Protein AF-0000000072344257 (afdb_homodimer)

InterPro domains:
  IPR001079 Galectin, carbohydrate recognition domain [PF00337] (8-102)
  IPR001079 Galectin, carbohydrate recognition domain [PS51304] (1-103)
  IPR001079 Galectin, carbohydrate recognition domain [SM00276] (2-103)
  IPR001079 Galectin, carbohydrate recognition domain [SM00908] (6-103)
  IPR001079 Galectin, carbohydrate recognition domain [cd00070] (9-102)
  IPR013320 Concanavalin A-like lectin/glucanase domain superfamily [SSF49899] (8-102)
  IPR044156 Galectin-like [PTHR11346] (7-98)

Solvent-accessible surface area (backbone atoms only — not comparable to full-atom values): 10965 Å² total; per-residue (Å²): 125,79,76,70,77,62,48,41,36,38,35,42,29,43,23,47,42,84,47,58,81,75,50,40,39,18,65,37,32,40,36,39,30,53,86,76,42,25,34,37,36,33,34,32,48,91,86,36,74,58,76,74,44,59,71,82,41,40,88,57,60,95,44,62,59,47,37,39,36,38,18,61,50,99,66,26,33,38,35,24,43,70,75,34,84,63,50,72,45,66,62,81,50,62,60,57,60,40,56,23,29,26,105,127,78,74,70,78,61,47,44,36,38,34,42,30,43,24,49,42,85,46,57,82,76,51,40,39,20,64,36,32,39,38,38,30,53,84,76,43,27,36,37,37,34,33,33,48,90,86,36,73,57,75,74,44,59,70,83,41,42,85,63,59,99,45,60,59,47,38,39,35,38,18,58,50,99,66,26,34,39,34,24,43,71,75,35,83,64,50,73,44,65,63,82,49,64,53,51,60,41,59,52,1,34,105

Secondary structure (DSSP, 8-state):
-----PPPEEEEEEESSS-BTTBPPEEEEEEEETTTTEEEEEEEETTEE-PPB-TT--TTTT-SEEEEEEEE-SSEEEEEETTEEEEEEE--S-GGGS-----/-----PPPEEEEEEESSS-BTTBPPEEEEEEEETTTTEEEEEEEETTEE-PPB-TT-----S-SEEEEEEEE-SSEEEEEETTEEEEEEE--S-GGGS-----

Sequence (206 aa):
MSLRHLPCRFNINLQVGPNVDPRDNSALHISIRPREGLIVRNTYQFQSWGVEERFGGCPVQKRSYFDVSITVKPDSYGIAVNGCHFCDFNHRMPYASVRFIHTMSLRHLPCRFNINLQVGPNVDPRDNSALHISIRPREGLIVRNTYQFQSWGVEERFGGCPVQKRSYFDVSITVKPDSYGIAVNGCHFCDFNHRMPYASVRFIHT

Radius of gyration: 16.13 Å; Cα contacts (8 Å, |Δi|>4): 511; chains: 2; bounding box: 36×51×36 Å

Structure (mmCIF, N/CA/C/O backbone):
data_AF-0000000072344257-model_v1
#
loop_
_entity.id
_entity.type
_entity.pdbx_description
1 polymer Galectin
#
loop_
_atom_site.group_PDB
_atom_site.id
_atom_site.type_symbol
_atom_site.label_atom_id
_atom_site.label_alt_id
_atom_site.label_comp_id
_atom_site.label_asym_id
_atom_site.label_entity_id
_atom_site.label_seq_id
_atom_site.pdbx_PDB_ins_code
_atom_site.Cartn_x
_atom_site.Cartn_y
_atom_site.Cartn_z
_atom_site.occupancy
_atom_site.B_iso_or_equiv
_atom_site.auth_seq_id
_atom_site.auth_comp_id
_atom_site.auth_asym_id
_atom_site.auth_atom_id
_atom_site.pdbx_PDB_model_num
ATOM 1 N N . MET A 1 1 ? -10.133 27.25 16.328 1 31.36 1 MET A N 1
ATOM 2 C CA . MET A 1 1 ? -10.453 26 15.656 1 31.36 1 MET A CA 1
ATOM 3 C C . MET A 1 1 ? -9.188 25.297 15.188 1 31.36 1 MET A C 1
ATOM 5 O O . MET A 1 1 ? -8.406 25.859 14.422 1 31.36 1 MET A O 1
ATOM 9 N N . SER A 1 2 ? -8.531 24.609 15.992 1 39.22 2 SER A N 1
ATOM 10 C CA . SER A 1 2 ? -7.238 24 15.734 1 39.22 2 SER A CA 1
ATOM 11 C C . SER A 1 2 ? -7.207 23.312 14.367 1 39.22 2 SER A C 1
ATOM 13 O O . SER A 1 2 ? -8.141 22.594 14.008 1 39.22 2 SER A O 1
ATOM 15 N N . LEU A 1 3 ? -6.953 24.062 13.43 1 41.59 3 LEU A N 1
ATOM 16 C CA . LEU A 1 3 ? -6.832 23.609 12.047 1 41.59 3 LEU A CA 1
ATOM 17 C C . LEU A 1 3 ? -6.348 22.156 12 1 41.59 3 LEU A C 1
ATOM 19 O O . LEU A 1 3 ? -5.203 21.875 12.352 1 41.59 3 LEU A O 1
ATOM 23 N N . ARG A 1 4 ? -7.184 21.281 12.438 1 49.09 4 ARG A N 1
ATOM 24 C CA . ARG A 1 4 ? -6.906 19.844 12.43 1 49.09 4 ARG A CA 1
ATOM 25 C C . ARG A 1 4 ? -6.184 19.438 11.148 1 49.09 4 ARG A C 1
ATOM 27 O O . ARG A 1 4 ? -6.684 19.672 10.047 1 49.09 4 ARG A O 1
ATOM 34 N N . HIS A 1 5 ? -4.945 19.688 11.102 1 56.12 5 HIS A N 1
ATOM 35 C CA . HIS A 1 5 ? -4.109 19.266 9.984 1 56.12 5 HIS A CA 1
ATOM 36 C C . HIS A 1 5 ? -4.477 17.859 9.516 1 56.12 5 HIS A C 1
ATOM 38 O O . HIS A 1 5 ? -4.363 16.906 10.281 1 56.12 5 HIS A O 1
ATOM 44 N N . LEU A 1 6 ? -5.582 17.844 8.68 1 58.44 6 LEU A N 1
ATOM 45 C CA . LEU A 1 6 ? -5.973 16.547 8.117 1 58.44 6 LEU A CA 1
ATOM 46 C C . LEU A 1 6 ? -4.801 15.891 7.406 1 58.44 6 LEU A C 1
ATOM 48 O O . LEU A 1 6 ? -3.955 16.578 6.824 1 58.44 6 LEU A O 1
ATOM 52 N N . PRO A 1 7 ? -4.801 14.641 7.691 1 62.34 7 PRO A N 1
ATOM 53 C CA . PRO A 1 7 ? -3.756 13.883 7.004 1 62.34 7 PRO A CA 1
ATOM 54 C C . PRO A 1 7 ? -3.789 14.07 5.488 1 62.34 7 PRO A C 1
ATOM 56 O O . PRO A 1 7 ? -4.812 14.484 4.938 1 62.34 7 PRO A O 1
ATOM 59 N N . CYS A 1 8 ? -2.693 14 4.852 1 71.38 8 CYS A N 1
ATOM 60 C CA . CYS A 1 8 ? -2.439 14.148 3.422 1 71.38 8 CYS A CA 1
ATOM 61 C C . CYS A 1 8 ? -3.096 13.023 2.631 1 71.38 8 CYS A C 1
ATOM 63 O O . CYS A 1 8 ? -3.361 11.945 3.176 1 71.38 8 CYS A O 1
ATOM 65 N N . ARG A 1 9 ? -3.627 13.445 1.453 1 79.56 9 ARG A N 1
ATOM 66 C CA . ARG A 1 9 ? -4.078 12.438 0.498 1 79.56 9 ARG A CA 1
ATOM 67 C C . ARG A 1 9 ? -2.938 11.5 0.114 1 79.56 9 ARG A C 1
ATOM 69 O O . ARG A 1 9 ? -1.805 11.938 -0.089 1 79.56 9 ARG A O 1
ATOM 76 N N . PHE A 1 10 ? -3.287 10.219 0.087 1 88.31 10 PHE A N 1
ATOM 77 C CA . PHE A 1 10 ? -2.283 9.195 -0.18 1 88.31 10 PHE A CA 1
ATOM 78 C C . PHE A 1 10 ? -2.854 8.102 -1.071 1 88.31 10 PHE A C 1
ATOM 80 O O . PHE A 1 10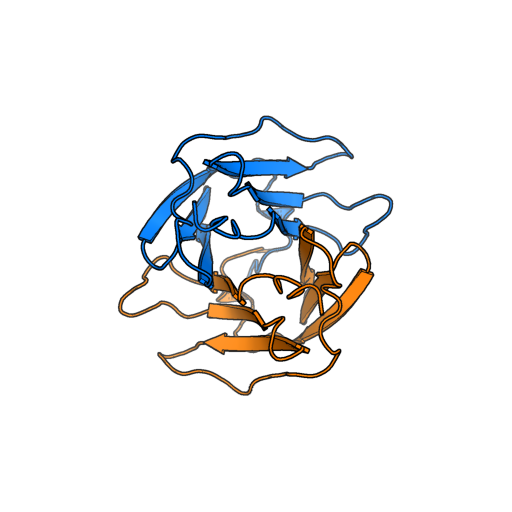 ? -3.959 7.613 -0.834 1 88.31 10 PHE A O 1
ATOM 87 N N . ASN A 1 11 ? -2.123 7.84 -2.131 1 93.75 11 ASN A N 1
ATOM 88 C CA . ASN A 1 11 ? -2.533 6.75 -3.01 1 93.75 11 ASN A CA 1
ATOM 89 C C . ASN A 1 11 ? -1.59 5.555 -2.898 1 93.75 11 ASN A C 1
ATOM 91 O O . ASN A 1 11 ? -0.373 5.727 -2.809 1 93.75 11 ASN A O 1
ATOM 95 N N . ILE A 1 12 ? -2.141 4.363 -2.971 1 95.81 12 ILE A N 1
ATOM 96 C CA . ILE A 1 12 ? -1.423 3.096 -3.039 1 95.81 12 ILE A CA 1
ATOM 97 C C . ILE A 1 12 ? -1.842 2.332 -4.293 1 95.81 12 ILE A C 1
ATOM 99 O O . ILE A 1 12 ? -3.035 2.146 -4.543 1 95.81 12 ILE A O 1
ATOM 103 N N . ASN A 1 13 ? -0.877 1.94 -5.055 1 94.62 13 ASN A N 1
ATOM 104 C CA . ASN A 1 13 ? -1.159 1.162 -6.258 1 94.62 13 ASN A CA 1
ATOM 105 C C . ASN A 1 13 ? -0.43 -0.178 -6.242 1 94.62 13 ASN A C 1
ATOM 107 O O . ASN A 1 13 ? 0.783 -0.227 -6.031 1 94.62 13 ASN A O 1
ATOM 111 N N . LEU A 1 14 ? -1.178 -1.248 -6.395 1 93.81 14 LEU A N 1
ATOM 112 C CA . LEU A 1 14 ? -0.59 -2.535 -6.75 1 93.81 14 LEU A CA 1
ATOM 113 C C . LEU A 1 14 ? -0.573 -2.721 -8.266 1 93.81 14 LEU A C 1
ATOM 115 O O . LEU A 1 14 ? -1.596 -3.059 -8.867 1 93.81 14 LEU A O 1
ATOM 119 N N . GLN A 1 15 ? 0.594 -2.484 -8.773 1 91 15 GLN A N 1
ATOM 120 C CA . GLN A 1 15 ? 0.744 -2.402 -10.227 1 91 15 GLN A CA 1
ATOM 121 C C . GLN A 1 15 ? 1.234 -3.727 -10.805 1 91 15 GLN A C 1
ATOM 123 O O . GLN A 1 15 ? 2.072 -4.402 -10.203 1 91 15 GLN A O 1
ATOM 128 N N . VAL A 1 16 ? 0.796 -4.07 -11.969 1 85.44 16 VAL A N 1
ATOM 129 C CA . VAL A 1 16 ? 1.149 -5.309 -12.656 1 85.44 16 VAL A CA 1
ATOM 130 C C . VAL A 1 16 ? 2.553 -5.191 -13.242 1 85.44 16 VAL A C 1
ATOM 132 O O . VAL A 1 16 ? 3.307 -6.168 -13.266 1 85.44 16 VAL A O 1
ATOM 135 N N . GLY A 1 17 ? 2.889 -4.02 -13.703 1 82.38 17 GLY A N 1
ATOM 136 C CA . GLY A 1 17 ? 4.211 -3.732 -14.234 1 82.38 17 GLY A CA 1
ATOM 137 C C . GLY A 1 17 ? 4.809 -2.445 -13.703 1 82.38 17 GLY A C 1
ATOM 138 O O . GLY A 1 17 ? 4.156 -1.722 -12.945 1 82.38 17 GLY A O 1
ATOM 139 N N . PRO A 1 18 ? 6.086 -2.186 -14.023 1 78.88 18 PRO A N 1
ATOM 140 C CA . PRO A 1 18 ? 6.82 -1.08 -13.406 1 78.88 18 PRO A CA 1
ATOM 141 C C . PRO A 1 18 ? 6.621 0.244 -14.141 1 78.88 18 PRO A C 1
ATOM 143 O O . PRO A 1 18 ? 7.023 1.298 -13.641 1 78.88 18 PRO A O 1
ATOM 146 N N . ASN A 1 19 ? 5.957 0.174 -15.219 1 84.44 19 ASN A N 1
ATOM 147 C CA . ASN A 1 19 ? 5.898 1.381 -16.031 1 84.44 19 ASN A CA 1
ATOM 148 C C . ASN A 1 19 ? 4.996 2.439 -15.406 1 84.44 19 ASN A C 1
ATOM 150 O O . ASN A 1 19 ? 3.936 2.117 -14.867 1 84.44 19 ASN A O 1
ATOM 154 N N . VAL A 1 20 ? 5.418 3.686 -15.461 1 78.06 20 VAL A N 1
ATOM 155 C CA . VAL A 1 20 ? 4.645 4.789 -14.898 1 78.06 20 VAL A CA 1
ATOM 156 C C . VAL A 1 20 ? 4.082 5.652 -16.031 1 78.06 20 VAL A C 1
ATOM 158 O O . VAL A 1 20 ? 3.086 6.355 -15.844 1 78.06 20 VAL A O 1
ATOM 161 N N . ASP A 1 21 ? 4.793 5.594 -17.172 1 78.06 21 ASP A N 1
ATOM 162 C CA . ASP A 1 21 ? 4.309 6.328 -18.328 1 78.06 21 ASP A CA 1
ATOM 163 C C . ASP A 1 21 ? 4.645 5.59 -19.625 1 78.06 21 ASP A C 1
ATOM 165 O O . ASP A 1 21 ? 5.797 5.582 -20.062 1 78.06 21 ASP A O 1
ATOM 169 N N . PRO A 1 22 ? 3.662 4.98 -20.438 1 84.75 22 PRO A N 1
ATOM 170 C CA . PRO A 1 22 ? 2.305 4.867 -19.906 1 84.75 22 PRO A CA 1
ATOM 171 C C . PRO A 1 22 ? 2.23 3.982 -18.672 1 84.75 22 PRO A C 1
ATOM 173 O O . PRO A 1 22 ? 3.029 3.055 -18.516 1 84.75 22 PRO A O 1
ATOM 176 N N . ARG A 1 23 ? 1.339 4.266 -17.797 1 85.5 23 ARG A N 1
ATOM 177 C CA . ARG A 1 23 ? 1.228 3.561 -16.531 1 85.5 23 ARG A CA 1
ATOM 178 C C . ARG A 1 23 ? 0.719 2.137 -16.734 1 85.5 23 ARG A C 1
ATOM 180 O O . ARG A 1 23 ? -0.215 1.912 -17.5 1 85.5 23 ARG A O 1
ATOM 187 N N . ASP A 1 24 ? 1.38 1.261 -16.188 1 89.25 24 ASP A N 1
ATOM 188 C CA . ASP A 1 24 ? 0.905 -0.12 -16.203 1 89.25 24 ASP A CA 1
ATOM 189 C C . ASP A 1 24 ? -0.405 -0.261 -15.438 1 89.25 24 ASP A C 1
ATOM 191 O O . ASP A 1 24 ? -0.754 0.604 -14.633 1 89.25 24 ASP A O 1
ATOM 195 N N . ASN A 1 25 ? -1.099 -1.34 -15.812 1 91.38 25 ASN A N 1
ATOM 196 C CA . ASN A 1 25 ? -2.342 -1.64 -15.109 1 91.38 25 ASN A CA 1
ATOM 197 C C . ASN A 1 25 ? -2.129 -1.729 -13.602 1 91.38 25 ASN A C 1
ATOM 199 O O . ASN A 1 25 ? -1.083 -2.197 -13.148 1 91.38 25 ASN A O 1
ATOM 203 N N . SER A 1 26 ? -3.045 -1.138 -12.859 1 93.31 26 SER A N 1
ATOM 204 C CA . SER A 1 26 ? -3.109 -1.331 -11.414 1 93.31 26 SER A CA 1
ATOM 205 C C . SER A 1 26 ? -4.277 -2.232 -11.023 1 93.31 26 SER A C 1
ATOM 207 O O . SER A 1 26 ? -5.438 -1.886 -11.258 1 93.31 26 SER A O 1
ATOM 209 N N . ALA A 1 27 ? -3.928 -3.395 -10.484 1 93.38 27 ALA A N 1
ATOM 210 C CA . ALA A 1 27 ? -4.969 -4.332 -10.062 1 93.38 27 ALA A CA 1
ATOM 211 C C . ALA A 1 27 ? -5.777 -3.764 -8.906 1 93.38 27 ALA A C 1
ATOM 213 O O . ALA A 1 27 ? -6.969 -4.051 -8.766 1 93.38 27 ALA A O 1
ATOM 214 N N . LEU A 1 28 ? -5.16 -2.965 -8.109 1 94.94 28 LEU A N 1
ATOM 215 C CA . LEU A 1 28 ? -5.781 -2.318 -6.961 1 94.94 28 LEU A CA 1
ATOM 216 C C . LEU A 1 28 ? -5.211 -0.92 -6.75 1 94.94 28 LEU A C 1
ATOM 218 O O . LEU A 1 28 ? -3.992 -0.746 -6.676 1 94.94 28 LEU A O 1
ATOM 222 N N . HIS A 1 29 ? -6.039 0.005 -6.77 1 96.5 29 HIS A N 1
ATOM 223 C CA . HIS A 1 29 ? -5.754 1.388 -6.402 1 96.5 29 HIS A CA 1
ATOM 224 C C . HIS A 1 29 ? -6.52 1.791 -5.145 1 96.5 29 HIS A C 1
ATOM 226 O O . HIS A 1 29 ? -7.734 1.611 -5.066 1 96.5 29 HIS A O 1
ATOM 232 N N . ILE A 1 30 ? -5.852 2.238 -4.164 1 97.06 30 ILE A N 1
ATOM 233 C CA . ILE A 1 30 ? -6.453 2.764 -2.943 1 97.06 30 ILE A CA 1
ATOM 234 C C . ILE A 1 30 ? -6.098 4.238 -2.783 1 97.06 30 ILE A C 1
ATOM 236 O O . ILE A 1 30 ? -4.918 4.594 -2.732 1 97.06 30 ILE A O 1
ATOM 240 N N . SER A 1 31 ? -7.066 5.074 -2.76 1 95.5 31 SER A N 1
ATOM 241 C CA . SER A 1 31 ? -6.855 6.496 -2.512 1 95.5 31 SER A CA 1
ATOM 242 C C . SER A 1 31 ? -7.457 6.918 -1.175 1 95.5 31 SER A C 1
ATOM 244 O O . SER A 1 31 ? -8.672 6.859 -0.987 1 95.5 31 SER A O 1
ATOM 246 N N . ILE A 1 32 ? -6.652 7.27 -0.288 1 91.94 32 ILE A N 1
ATOM 247 C CA . ILE A 1 32 ? -7.062 7.77 1.02 1 91.94 32 ILE A CA 1
ATOM 248 C C . ILE A 1 32 ? -7.191 9.289 0.974 1 91.94 32 ILE A C 1
ATOM 250 O O . ILE A 1 32 ? -6.195 10 0.792 1 91.94 32 ILE A O 1
ATOM 254 N N . ARG A 1 33 ? -8.352 9.742 1.162 1 88.94 33 ARG A N 1
ATOM 255 C CA . ARG A 1 33 ? -8.672 11.164 1.059 1 88.94 33 ARG A CA 1
ATOM 256 C C . ARG A 1 33 ? -9.312 11.672 2.344 1 88.94 33 ARG A C 1
ATOM 258 O O . ARG A 1 33 ? -10.531 11.859 2.404 1 88.94 33 ARG A O 1
ATOM 265 N N . PRO A 1 34 ? -8.492 11.984 3.266 1 85.25 34 PRO A N 1
ATOM 266 C CA . PRO A 1 34 ? -9.031 12.359 4.574 1 85.25 34 PRO A CA 1
ATOM 267 C C . PRO A 1 34 ? -9.906 13.617 4.512 1 85.25 34 PRO A C 1
ATOM 269 O O . PRO A 1 34 ? -10.891 13.719 5.242 1 85.25 34 PRO A O 1
ATOM 272 N N . ARG A 1 35 ? -9.531 14.516 3.721 1 84.19 35 ARG A N 1
ATOM 273 C CA . ARG A 1 35 ? -10.312 15.742 3.602 1 84.19 35 ARG A CA 1
ATOM 274 C C . ARG A 1 35 ? -11.711 15.453 3.062 1 84.19 35 ARG A C 1
ATOM 276 O O . ARG A 1 35 ? -12.672 16.125 3.438 1 84.19 35 ARG A O 1
ATOM 283 N N . GLU A 1 36 ? -11.805 14.453 2.23 1 87.69 36 GLU A N 1
ATOM 284 C CA . GLU A 1 36 ? -13.094 14.062 1.664 1 87.69 36 GLU A CA 1
ATOM 285 C C . GLU A 1 36 ? -13.781 13.016 2.537 1 87.69 36 GLU A C 1
ATOM 287 O O . GLU A 1 36 ? -14.93 12.648 2.281 1 87.69 36 GLU A O 1
ATOM 292 N N . GLY A 1 37 ? -13.055 12.555 3.48 1 87.5 37 GLY A N 1
ATOM 293 C CA . GLY A 1 37 ? -13.617 11.594 4.418 1 87.5 37 GLY A CA 1
ATOM 294 C C . GLY A 1 37 ? -13.844 10.227 3.803 1 87.5 37 GLY A C 1
ATOM 295 O O . GLY A 1 37 ? -14.781 9.516 4.184 1 87.5 37 GLY A O 1
ATOM 296 N N . LEU A 1 38 ? -13.039 9.867 2.822 1 92.06 38 LEU A N 1
ATOM 297 C CA . LEU A 1 38 ? -13.312 8.57 2.209 1 92.06 38 LEU A CA 1
ATOM 298 C C . LEU A 1 38 ? -12.016 7.898 1.762 1 92.06 38 LEU A C 1
ATOM 300 O O . LEU A 1 38 ? -11 8.57 1.577 1 92.06 38 LEU A O 1
ATOM 304 N N . ILE A 1 39 ? -12.125 6.641 1.659 1 94.69 39 ILE A N 1
ATOM 305 C CA . ILE A 1 39 ? -11.109 5.801 1.03 1 94.69 39 ILE A CA 1
ATOM 306 C C . ILE A 1 39 ? -11.68 5.168 -0.238 1 94.69 39 ILE A C 1
ATOM 308 O O . ILE A 1 39 ? -12.625 4.375 -0.176 1 94.69 39 ILE A O 1
ATOM 312 N N . VAL A 1 40 ? -11.07 5.602 -1.347 1 97.06 40 VAL A N 1
ATOM 313 C CA . VAL A 1 40 ? -11.539 5.125 -2.645 1 97.06 40 VAL A CA 1
ATOM 314 C C . VAL A 1 40 ? -10.727 3.902 -3.066 1 97.06 40 VAL A C 1
ATOM 3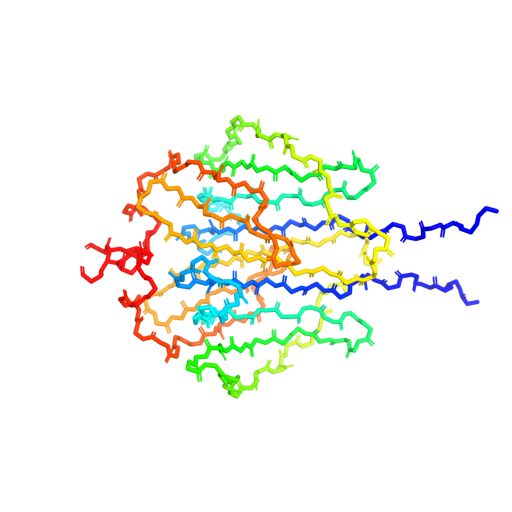16 O O . VAL A 1 40 ? -9.508 3.873 -2.9 1 97.06 40 VAL A O 1
ATOM 319 N N . ARG A 1 41 ? -11.398 2.852 -3.637 1 98 41 ARG A N 1
ATOM 320 C CA . ARG A 1 41 ? -10.758 1.708 -4.281 1 98 41 ARG A CA 1
ATOM 321 C C . ARG A 1 41 ? -11.148 1.618 -5.75 1 98 41 ARG A C 1
ATOM 323 O O . ARG A 1 41 ? -12.273 1.96 -6.121 1 98 41 ARG A O 1
ATOM 330 N N . ASN A 1 42 ? -10.258 1.254 -6.527 1 97.94 42 ASN A N 1
ATOM 331 C CA . ASN A 1 42 ? -10.508 1.172 -7.965 1 97.94 42 ASN A CA 1
ATOM 332 C C . ASN A 1 42 ? -9.445 0.33 -8.672 1 97.94 42 ASN A C 1
ATOM 334 O O . ASN A 1 42 ? -8.508 -0.15 -8.031 1 97.94 42 ASN A O 1
ATOM 338 N N . THR A 1 43 ? -9.664 -0.046 -9.891 1 96.06 43 THR A N 1
ATOM 339 C CA . THR A 1 43 ? -8.695 -0.672 -10.773 1 96.06 43 THR A CA 1
ATOM 340 C C . THR A 1 43 ? -8.352 0.248 -11.945 1 96.06 43 THR A C 1
ATOM 342 O O . THR A 1 43 ? -9.195 1.034 -12.383 1 96.06 43 THR A O 1
ATOM 345 N N . TYR A 1 44 ? -7.145 0.309 -12.312 1 95.12 44 TYR A N 1
ATOM 346 C CA . TYR A 1 44 ? -6.688 1 -13.508 1 95.12 44 TYR A CA 1
ATOM 347 C C . TYR A 1 44 ? -6.23 0.007 -14.57 1 95.12 44 TYR A C 1
ATOM 349 O O . TYR A 1 44 ? -5.254 -0.72 -14.367 1 95.12 44 TYR A O 1
ATOM 357 N N . GLN A 1 45 ? -6.938 -0.061 -15.641 1 92.38 45 GLN A N 1
ATOM 358 C CA . GLN A 1 45 ? -6.637 -1.021 -16.703 1 92.38 45 GLN A CA 1
ATOM 359 C C . GLN A 1 45 ? -6.832 -0.399 -18.078 1 92.38 45 GLN A C 1
ATOM 361 O O . GLN A 1 45 ? -7.777 0.362 -18.297 1 92.38 45 GLN A O 1
ATOM 366 N N . PHE A 1 46 ? -5.879 -0.789 -18.953 1 91.56 46 PHE A N 1
ATOM 367 C CA . PHE A 1 46 ? -5.934 -0.305 -20.328 1 91.56 46 PHE A CA 1
ATOM 368 C C . PHE A 1 46 ? -6.035 1.215 -20.359 1 91.56 46 PHE A C 1
ATOM 370 O O . PHE A 1 46 ? -6.883 1.77 -21.062 1 91.56 46 PHE A O 1
ATOM 377 N N . GLN A 1 47 ? -5.312 1.83 -19.5 1 92.5 47 GLN A N 1
ATOM 378 C CA . GLN A 1 47 ? -5.16 3.279 -19.422 1 92.5 47 GLN A CA 1
ATOM 379 C C . GLN A 1 47 ? -6.473 3.949 -19.016 1 92.5 47 GLN A C 1
ATOM 381 O O . GLN A 1 47 ? -6.734 5.09 -19.406 1 92.5 47 GLN A O 1
ATOM 386 N N . SER A 1 48 ? -7.27 3.275 -18.312 1 95.56 48 SER A N 1
ATOM 387 C CA . SER A 1 48 ? -8.547 3.807 -17.844 1 95.56 48 SER A CA 1
ATOM 388 C C . SER A 1 48 ? -8.867 3.305 -16.438 1 95.56 48 SER A C 1
ATOM 390 O O . SER A 1 48 ? -8.57 2.158 -16.094 1 95.56 48 SER A O 1
ATOM 392 N N . TRP A 1 49 ? -9.523 4.258 -15.719 1 96.75 49 TRP A N 1
ATOM 393 C CA . TRP A 1 49 ? -10.031 3.873 -14.406 1 96.75 49 TRP A CA 1
ATOM 394 C C . TRP A 1 49 ? -11.32 3.064 -14.531 1 96.75 49 TRP A C 1
ATOM 396 O O . TRP A 1 49 ? -12.156 3.35 -15.391 1 96.75 49 TRP A O 1
ATOM 406 N N . GLY A 1 50 ? -11.438 2.012 -13.695 1 97.19 50 GLY A N 1
ATOM 407 C CA . GLY A 1 50 ? -12.719 1.339 -13.555 1 97.19 50 GLY A CA 1
ATOM 408 C C . GLY A 1 50 ? -13.719 2.129 -12.742 1 97.19 50 GLY A C 1
ATOM 409 O O . GLY A 1 50 ? -13.641 3.355 -12.664 1 97.19 50 GLY A O 1
ATOM 410 N N . VAL A 1 51 ? -14.703 1.349 -12.172 1 96.88 51 VAL A N 1
ATOM 411 C CA . VAL A 1 51 ? -15.711 1.959 -11.312 1 96.88 51 VAL A CA 1
ATOM 412 C C . VAL A 1 51 ? -15.164 2.098 -9.891 1 96.88 51 VAL A C 1
ATOM 414 O O . VAL A 1 51 ? -14.719 1.117 -9.297 1 96.88 51 VAL A O 1
ATOM 417 N N . GLU A 1 52 ? -15.258 3.279 -9.367 1 97.69 52 GLU A N 1
ATOM 418 C CA . GLU A 1 52 ? -14.781 3.521 -8.008 1 97.69 52 GLU A CA 1
ATOM 419 C C . GLU A 1 52 ? -15.719 2.893 -6.977 1 97.69 52 GLU A C 1
ATOM 421 O O . GLU A 1 52 ? -16.938 2.939 -7.133 1 97.69 52 GLU A O 1
ATOM 426 N N . GLU A 1 53 ? -15.164 2.342 -6.004 1 97.75 53 GLU A N 1
ATOM 427 C CA . GLU A 1 53 ? -15.875 2.002 -4.773 1 97.75 53 GLU A CA 1
ATOM 428 C C . GLU A 1 53 ? -15.578 3.012 -3.668 1 97.75 53 GLU A C 1
ATOM 430 O O . GLU A 1 53 ? -14.414 3.287 -3.371 1 97.75 53 GLU A O 1
ATOM 435 N N . ARG A 1 54 ? -16.562 3.561 -2.953 1 96.38 54 ARG A N 1
ATOM 436 C CA . ARG A 1 54 ? -16.375 4.695 -2.055 1 96.38 54 ARG A CA 1
ATOM 437 C C . ARG A 1 54 ? -17 4.418 -0.688 1 96.38 54 ARG A C 1
ATOM 439 O O . ARG A 1 54 ? -16.984 5.281 0.191 1 96.38 54 ARG A O 1
ATOM 446 N N . PHE A 1 55 ? -17.5 3.291 -0.484 1 94.69 55 PHE A N 1
ATOM 447 C CA . PHE A 1 55 ? -18.188 3.016 0.774 1 94.69 55 PHE A CA 1
ATOM 448 C C . PHE A 1 55 ? -17.172 2.75 1.889 1 94.69 55 PHE A C 1
ATOM 450 O O . PHE A 1 55 ? -15.992 2.52 1.624 1 94.69 55 PHE A O 1
ATOM 457 N N . GLY A 1 56 ? -17.719 2.779 3.242 1 93.25 56 GLY A N 1
ATOM 458 C CA . GLY A 1 56 ? -16.906 2.445 4.395 1 93.25 56 GLY A CA 1
ATOM 459 C C . GLY A 1 56 ? -16.422 3.664 5.16 1 93.25 56 GLY A C 1
ATOM 460 O O . GLY A 1 56 ? -15.984 3.551 6.309 1 93.25 56 GLY A O 1
ATOM 461 N N . GLY A 1 57 ? -16.484 4.895 4.5 1 90.06 57 GLY A N 1
ATOM 462 C CA . GLY A 1 57 ? -15.992 6.086 5.18 1 90.06 57 GLY A CA 1
ATOM 463 C C . GLY A 1 57 ? -14.477 6.207 5.164 1 90.06 57 GLY A C 1
ATOM 464 O O . GLY A 1 57 ? -13.828 5.789 4.203 1 90.06 57 GLY A O 1
ATOM 465 N N . CYS A 1 58 ? -13.961 6.898 6.109 1 86.94 58 CYS A N 1
ATOM 466 C CA . CYS A 1 58 ? -12.531 7.125 6.207 1 86.94 58 CYS A CA 1
ATOM 467 C C . CYS A 1 58 ? -12.039 6.941 7.641 1 86.94 58 CYS A C 1
ATOM 469 O O . CYS A 1 58 ? -11.812 7.922 8.352 1 86.94 58 CYS A O 1
ATOM 471 N N . PRO A 1 59 ? -11.852 5.676 7.996 1 83.56 59 PRO A N 1
ATOM 472 C CA . PRO A 1 59 ? -11.414 5.387 9.367 1 83.56 59 PRO A CA 1
ATOM 473 C C . PRO A 1 59 ? -9.984 5.852 9.641 1 83.56 59 PRO A C 1
ATOM 475 O O . PRO A 1 59 ? -9.141 5.051 10.039 1 83.56 59 PRO A O 1
ATOM 478 N N . VAL A 1 60 ? -9.5 6.945 8.961 1 76.25 60 VAL A N 1
ATOM 479 C CA . VAL A 1 60 ? -8.172 7.496 9.211 1 76.25 60 VAL A CA 1
ATOM 480 C C . VAL A 1 60 ? -8.289 8.773 10.031 1 76.25 60 VAL A C 1
ATOM 482 O O . VAL A 1 60 ? -7.277 9.398 10.359 1 76.25 60 VAL A O 1
ATOM 485 N N . GLN A 1 61 ? -9.25 8.742 10.898 1 61.72 61 GLN A N 1
ATOM 486 C CA . GLN A 1 61 ? -9.625 9.953 11.625 1 61.72 61 GLN A CA 1
ATOM 487 C C . GLN A 1 61 ? -8.406 10.844 11.875 1 61.72 61 GLN A C 1
ATOM 489 O O . GLN A 1 61 ? -7.273 10.43 11.633 1 61.72 61 GLN A O 1
ATOM 494 N N . LYS A 1 62 ? -8.359 11.18 13.125 1 55.31 62 LYS A N 1
ATOM 495 C CA . LYS A 1 62 ? -7.695 12.273 13.82 1 55.31 62 LYS A CA 1
ATOM 496 C C . LYS A 1 62 ? -6.215 11.977 14.031 1 55.31 62 LYS A C 1
ATOM 498 O O . LYS A 1 62 ? -5.551 12.648 14.828 1 55.31 62 LYS A O 1
ATOM 503 N N . ARG A 1 63 ? -5.961 10.938 13.289 1 56 63 ARG A N 1
ATOM 5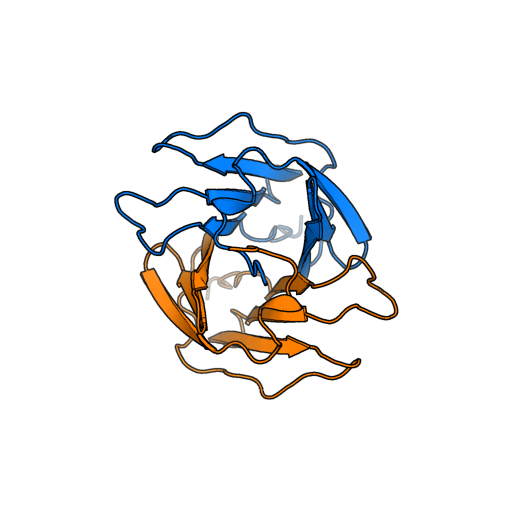04 C CA . ARG A 1 63 ? -4.645 10.562 13.797 1 56 63 ARG A CA 1
ATOM 505 C C . ARG A 1 63 ? -3.562 10.82 12.75 1 56 63 ARG A C 1
ATOM 507 O O . ARG A 1 63 ? -3.834 10.805 11.547 1 56 63 ARG A O 1
ATOM 514 N N . SER A 1 64 ? -2.408 11.273 13.156 1 61.41 64 SER A N 1
ATOM 515 C CA . SER A 1 64 ? -1.181 11.586 12.43 1 61.41 64 SER A CA 1
ATOM 516 C C . SER A 1 64 ? -0.517 10.32 11.891 1 61.41 64 SER A C 1
ATOM 518 O O . SER A 1 64 ? 0.562 10.383 11.297 1 61.41 64 SER A O 1
ATOM 520 N N . TYR A 1 65 ? -1.184 9.078 12.164 1 75.69 65 TYR A N 1
ATOM 521 C CA . TYR A 1 65 ? -0.574 7.812 11.773 1 75.69 65 TYR A CA 1
ATOM 522 C C . TYR A 1 65 ? -1.631 6.816 11.305 1 75.69 65 TYR A C 1
ATOM 524 O O . TYR A 1 65 ? -2.713 6.73 11.891 1 75.69 65 TYR A O 1
ATOM 532 N N . PHE A 1 66 ? -1.476 6.211 10.188 1 84.19 66 PHE A N 1
ATOM 533 C CA . PHE A 1 66 ? -2.406 5.141 9.844 1 84.19 66 PHE A CA 1
ATOM 534 C C . PHE A 1 66 ? -1.672 3.971 9.195 1 84.19 66 PHE A C 1
ATOM 536 O O . PHE A 1 66 ? -0.586 4.145 8.641 1 84.19 66 PHE A O 1
ATOM 543 N N . ASP A 1 67 ? -2.217 2.824 9.453 1 91.19 67 ASP A N 1
ATOM 544 C CA . ASP A 1 67 ? -1.713 1.544 8.961 1 91.19 67 ASP A CA 1
ATOM 545 C C . ASP A 1 67 ? -2.711 0.89 8.008 1 91.19 67 ASP A C 1
ATOM 547 O O . ASP A 1 67 ? -3.867 0.661 8.375 1 91.19 67 ASP A O 1
ATOM 551 N N . VAL A 1 68 ? -2.256 0.672 6.809 1 93.38 68 VAL A N 1
ATOM 552 C CA . VAL A 1 68 ? -3.096 -0.025 5.84 1 93.38 68 VAL A CA 1
ATOM 553 C C . VAL A 1 68 ? -2.506 -1.4 5.539 1 93.38 68 VAL A C 1
ATOM 555 O O . VAL A 1 68 ? -1.319 -1.519 5.223 1 93.38 68 VAL A O 1
ATOM 558 N N . SER A 1 69 ? -3.336 -2.418 5.684 1 94.44 69 SER A N 1
ATOM 559 C CA . SER A 1 69 ? -2.928 -3.777 5.344 1 94.44 69 SER A CA 1
ATOM 560 C C . SER A 1 69 ? -3.754 -4.328 4.188 1 94.44 69 SER A C 1
ATOM 562 O O . SER A 1 69 ? -4.98 -4.223 4.188 1 94.44 69 SER A O 1
ATOM 564 N N . ILE A 1 70 ? -3.059 -4.887 3.252 1 93.62 70 ILE A N 1
ATOM 565 C CA . ILE A 1 70 ? -3.691 -5.492 2.086 1 93.62 70 ILE A CA 1
ATOM 566 C C . ILE A 1 70 ? -3.42 -6.996 2.074 1 93.62 70 ILE A C 1
ATOM 568 O O . ILE A 1 70 ? -2.268 -7.426 2.172 1 93.62 70 ILE A O 1
ATOM 572 N N . THR A 1 71 ? -4.422 -7.742 2.039 1 91.31 71 THR A N 1
ATOM 573 C CA . THR A 1 71 ? -4.332 -9.188 1.894 1 91.31 71 THR A CA 1
ATOM 574 C C . THR A 1 71 ? -4.91 -9.633 0.554 1 91.31 71 THR A C 1
ATOM 576 O O . THR A 1 71 ? -5.996 -9.195 0.162 1 91.31 71 THR A O 1
ATOM 579 N N . VAL A 1 72 ? -4.16 -10.414 -0.08 1 87.25 72 VAL A N 1
ATOM 580 C CA . VAL A 1 72 ? -4.652 -10.938 -1.347 1 87.25 72 VAL A CA 1
ATOM 581 C C . VAL A 1 72 ? -5.363 -12.273 -1.109 1 87.25 72 VAL A C 1
ATOM 583 O O . VAL A 1 72 ? -4.742 -13.25 -0.692 1 87.25 72 VAL A O 1
ATOM 586 N N . LYS A 1 73 ? -6.59 -12.266 -1.387 1 85.69 73 LYS A N 1
ATOM 587 C CA . LYS A 1 73 ? -7.426 -13.461 -1.285 1 85.69 73 LYS A CA 1
ATOM 588 C C . LYS A 1 73 ? -7.766 -14.016 -2.666 1 85.69 73 LYS A C 1
ATOM 590 O O . LYS A 1 73 ? -7.496 -13.367 -3.682 1 85.69 73 LYS A O 1
ATOM 595 N N . PRO A 1 74 ? -8.219 -15.25 -2.77 1 83.06 74 PRO A N 1
ATOM 596 C CA . PRO A 1 74 ? -8.516 -15.867 -4.066 1 83.06 74 PRO A CA 1
ATOM 597 C C . PRO A 1 74 ? -9.469 -15.023 -4.914 1 83.06 74 PRO A C 1
ATOM 599 O O . PRO A 1 74 ? -9.289 -14.93 -6.133 1 83.06 74 PRO A O 1
ATOM 602 N N . ASP A 1 75 ? -10.422 -14.352 -4.184 1 88.69 75 ASP A N 1
ATOM 603 C CA . ASP A 1 75 ? -11.445 -13.688 -4.988 1 88.69 75 ASP A CA 1
ATOM 604 C C . ASP A 1 75 ? -11.438 -12.18 -4.754 1 88.69 75 ASP A C 1
ATOM 606 O O . ASP A 1 75 ? -12.188 -11.445 -5.395 1 88.69 75 ASP A O 1
ATOM 610 N N . SER A 1 76 ? -10.609 -11.758 -3.826 1 92.06 76 SER A N 1
ATOM 611 C CA . SER A 1 76 ? -10.656 -10.344 -3.482 1 92.06 76 SER A CA 1
ATOM 612 C C . SER A 1 76 ? -9.375 -9.898 -2.799 1 92.06 76 SER A C 1
ATOM 614 O O . SER A 1 76 ? -8.508 -10.719 -2.49 1 92.06 76 SER A O 1
ATOM 616 N N . TYR A 1 77 ? -9.203 -8.625 -2.732 1 92.81 77 TYR A N 1
ATOM 617 C CA . TYR A 1 77 ? -8.25 -8.023 -1.806 1 92.81 77 TYR A CA 1
ATOM 618 C C . TYR A 1 77 ? -8.922 -7.68 -0.482 1 92.81 77 TYR A C 1
ATOM 620 O O . TYR A 1 77 ? -9.969 -7.031 -0.461 1 92.81 77 TYR A O 1
ATOM 628 N N . GLY A 1 78 ? -8.375 -8.156 0.566 1 93.19 78 GLY A N 1
ATOM 629 C CA . GLY A 1 78 ? -8.781 -7.668 1.877 1 93.19 78 GLY A CA 1
ATOM 630 C C . GLY A 1 78 ? -8.008 -6.438 2.316 1 93.19 78 GLY A C 1
ATOM 631 O O . GLY A 1 78 ? -6.781 -6.402 2.229 1 93.19 78 GLY A O 1
ATOM 632 N N . ILE A 1 79 ? -8.742 -5.422 2.754 1 95.25 79 ILE A N 1
ATOM 633 C CA . ILE A 1 79 ? -8.117 -4.18 3.188 1 95.25 79 ILE A CA 1
ATOM 634 C C . ILE A 1 79 ? -8.453 -3.914 4.652 1 95.25 79 ILE A C 1
ATOM 636 O O . ILE A 1 79 ? -9.625 -3.957 5.047 1 95.25 79 ILE A O 1
ATOM 640 N N . ALA A 1 80 ? -7.473 -3.746 5.441 1 94.12 80 ALA A N 1
ATOM 641 C CA . ALA A 1 80 ? -7.625 -3.381 6.848 1 94.12 80 ALA A CA 1
ATOM 642 C C . ALA A 1 80 ? -6.965 -2.037 7.141 1 94.12 80 ALA A C 1
ATOM 644 O O . ALA A 1 80 ? -5.93 -1.706 6.559 1 94.12 80 ALA A O 1
ATOM 645 N N . VAL A 1 81 ? -7.566 -1.265 7.941 1 92.62 81 VAL A N 1
ATOM 646 C CA . VAL A 1 81 ? -7.031 0.018 8.383 1 92.62 81 VAL A CA 1
ATOM 647 C C . VAL A 1 81 ? -6.898 0.022 9.906 1 92.62 81 VAL A C 1
ATOM 649 O O . VAL A 1 81 ? -7.855 -0.287 10.617 1 92.62 81 VAL A O 1
ATOM 652 N N . ASN A 1 82 ? -5.688 0.297 10.336 1 89.81 82 ASN A N 1
ATOM 653 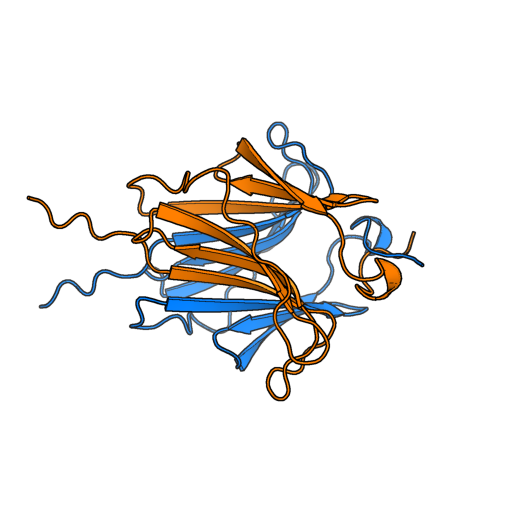C CA . ASN A 1 82 ? -5.371 0.34 11.758 1 89.81 82 ASN A CA 1
ATOM 654 C C . ASN A 1 82 ? -5.797 -0.943 12.461 1 89.81 82 ASN A C 1
ATOM 656 O O . ASN A 1 82 ? -6.395 -0.895 13.539 1 89.81 82 ASN A O 1
ATOM 660 N N . GLY A 1 83 ? -5.566 -2.01 11.766 1 88.75 83 GLY A N 1
ATOM 661 C CA . GLY A 1 83 ? -5.766 -3.309 12.391 1 88.75 83 GLY A CA 1
ATOM 662 C C . GLY A 1 83 ? -7.203 -3.791 12.312 1 88.75 83 GLY A C 1
ATOM 663 O O . GLY A 1 83 ? -7.523 -4.879 12.797 1 88.75 83 GLY A O 1
ATOM 664 N N . CYS A 1 84 ? -8.062 -3.027 11.734 1 91.44 84 CYS A N 1
ATOM 665 C CA . CYS A 1 84 ? -9.461 -3.406 11.57 1 91.44 84 CYS A CA 1
ATOM 666 C C . CYS A 1 84 ? -9.812 -3.578 10.102 1 91.44 84 CYS A C 1
ATOM 668 O O . CYS A 1 84 ? -9.414 -2.768 9.266 1 91.44 84 CYS A O 1
ATOM 670 N N . HIS A 1 85 ? -10.609 -4.699 9.906 1 93.75 85 HIS A N 1
ATOM 671 C CA . HIS A 1 85 ? -11.062 -4.902 8.539 1 93.75 85 HIS A CA 1
ATOM 672 C C . HIS A 1 85 ? -11.898 -3.719 8.055 1 93.75 85 HIS A C 1
ATOM 674 O O . HIS A 1 85 ? -12.797 -3.26 8.758 1 93.75 85 HIS A O 1
ATOM 680 N N . PHE A 1 86 ? -11.555 -3.219 6.914 1 94.94 86 PHE A N 1
ATOM 681 C CA . PHE A 1 86 ? -12.258 -2.078 6.336 1 94.94 86 PHE A CA 1
ATOM 682 C C . PHE A 1 86 ? -13.203 -2.531 5.234 1 94.94 86 PHE A C 1
ATOM 684 O O . PHE A 1 86 ? -14.414 -2.287 5.305 1 94.94 86 PHE A O 1
ATOM 691 N N . CYS A 1 87 ? -12.656 -3.289 4.223 1 96.31 87 CYS A N 1
ATOM 692 C CA . CYS A 1 87 ? -13.5 -3.811 3.152 1 96.31 87 CYS A CA 1
ATOM 693 C C . CYS A 1 87 ? -12.742 -4.84 2.318 1 96.31 87 CYS A C 1
ATOM 695 O O . CYS A 1 87 ? -11.547 -5.051 2.521 1 96.31 87 CYS A O 1
ATOM 697 N N . ASP A 1 88 ? -13.531 -5.531 1.502 1 95.69 88 ASP A N 1
ATOM 698 C CA . ASP A 1 88 ? -12.984 -6.359 0.43 1 95.69 88 ASP A CA 1
ATOM 699 C C . ASP A 1 88 ? -13.18 -5.691 -0.931 1 95.69 88 ASP A C 1
ATOM 701 O O . ASP A 1 88 ? -14.195 -5.039 -1.169 1 95.69 88 ASP A O 1
ATOM 705 N N . PHE A 1 89 ? -12.195 -5.793 -1.741 1 96.38 89 PHE A N 1
ATOM 706 C CA . PHE A 1 89 ? -12.266 -5.34 -3.125 1 96.38 89 PHE A CA 1
ATOM 707 C C . PHE A 1 89 ? -12.102 -6.512 -4.086 1 96.38 89 PHE A C 1
ATOM 709 O O . PHE A 1 89 ? -11.031 -7.105 -4.168 1 96.38 89 PHE A O 1
ATOM 716 N N . ASN A 1 90 ? -13.156 -6.781 -4.832 1 94.62 90 ASN A N 1
ATOM 717 C CA . ASN A 1 90 ? -13.117 -7.938 -5.719 1 94.62 90 ASN A CA 1
ATOM 718 C C . ASN A 1 90 ? -12.102 -7.75 -6.84 1 94.62 90 ASN A C 1
ATOM 720 O O . ASN A 1 90 ? -11.953 -6.648 -7.371 1 94.62 90 ASN A O 1
ATOM 724 N N . HIS A 1 91 ? -11.461 -8.898 -7.133 1 92.19 91 HIS A N 1
ATOM 725 C CA . HIS A 1 91 ? -10.547 -8.844 -8.273 1 92.19 91 HIS A CA 1
ATOM 726 C C . HIS A 1 91 ? -11.281 -8.438 -9.547 1 92.19 91 HIS A C 1
ATOM 728 O O . HIS A 1 91 ? -12.328 -9 -9.875 1 92.19 91 HIS A O 1
ATOM 734 N N . ARG A 1 92 ? -10.781 -7.426 -10.203 1 92.56 92 ARG A N 1
ATOM 735 C CA . ARG A 1 92 ? -11.352 -7.023 -11.484 1 92.56 92 ARG A CA 1
ATOM 736 C C . ARG A 1 92 ? -10.438 -7.422 -12.633 1 92.56 92 ARG A C 1
ATOM 738 O O . ARG A 1 92 ? -10.836 -7.355 -13.797 1 92.56 92 ARG A O 1
ATOM 745 N N . MET A 1 93 ? -9.234 -7.758 -12.383 1 84.31 93 MET A N 1
ATOM 746 C CA . MET A 1 93 ? -8.258 -8.297 -13.328 1 84.31 93 MET A CA 1
ATOM 747 C C . MET A 1 93 ? -7.887 -9.734 -12.969 1 84.31 93 MET A C 1
ATOM 749 O O . MET A 1 93 ? -7.953 -10.117 -11.797 1 84.31 93 MET A O 1
ATOM 753 N N . PRO A 1 94 ? -7.695 -10.492 -14.156 1 69.19 94 PRO A N 1
ATOM 754 C CA . PRO A 1 94 ? -7.301 -11.859 -13.805 1 69.19 94 PRO A CA 1
ATOM 755 C C . PRO A 1 94 ? -6.152 -11.898 -12.797 1 69.19 94 PRO A C 1
ATOM 757 O O . PRO A 1 94 ? -5.223 -11.094 -12.883 1 69.19 94 PRO A O 1
ATOM 760 N N . TYR A 1 95 ? -6.5 -12.648 -11.844 1 58.19 95 TYR A N 1
ATOM 761 C CA . TYR A 1 95 ? -5.551 -12.852 -10.758 1 58.19 95 TYR A CA 1
ATOM 762 C C . TYR A 1 95 ? -4.148 -13.117 -11.305 1 58.19 95 TYR A C 1
ATOM 764 O O . TYR A 1 95 ? -3.164 -12.594 -10.773 1 58.19 95 TYR A O 1
ATOM 772 N N . ALA A 1 96 ? -4.145 -13.922 -12.469 1 53.03 96 ALA A N 1
ATOM 773 C CA . ALA A 1 96 ? -2.879 -14.297 -13.094 1 53.03 96 ALA A CA 1
ATOM 774 C C . ALA A 1 96 ? -2.119 -13.062 -13.578 1 53.03 96 ALA A C 1
ATOM 776 O O . ALA A 1 96 ? -0.896 -13.094 -13.727 1 53.03 96 ALA A O 1
ATOM 777 N N . SER A 1 97 ? -2.883 -12.133 -13.938 1 49.03 97 SER A N 1
ATOM 778 C CA . SER A 1 97 ? -2.25 -10.93 -14.461 1 49.03 97 SER A CA 1
ATOM 779 C C . SER A 1 97 ? -1.508 -10.172 -13.359 1 49.03 97 SER A C 1
ATOM 781 O O . SER A 1 97 ? -0.689 -9.297 -13.641 1 49.03 97 SER A O 1
ATOM 783 N N . VAL A 1 98 ? -2.043 -10.25 -12.32 1 50.03 98 VAL A N 1
ATOM 784 C CA . VAL A 1 98 ? -1.276 -9.695 -11.219 1 50.03 98 VAL A CA 1
ATOM 785 C C . VAL A 1 98 ? -0.187 -10.68 -10.789 1 50.03 98 VAL A C 1
ATOM 787 O O . VAL A 1 98 ? -0.479 -11.82 -10.438 1 50.03 98 VAL A O 1
ATOM 790 N N . ARG A 1 99 ? 0.791 -10.875 -11.883 1 45.94 99 ARG A N 1
ATOM 791 C CA . ARG A 1 99 ? 1.911 -11.781 -11.648 1 45.94 99 ARG A CA 1
ATOM 792 C C . ARG A 1 99 ? 2.07 -12.086 -10.164 1 45.94 99 ARG A C 1
ATOM 794 O O . ARG A 1 99 ? 2.811 -11.398 -9.461 1 45.94 99 ARG A O 1
ATOM 801 N N . PHE A 1 100 ? 1.072 -12.18 -9.594 1 40 100 PHE A N 1
ATOM 802 C CA . PHE A 1 100 ? 1.371 -12.609 -8.234 1 40 100 PHE A CA 1
ATOM 803 C C . PHE A 1 100 ? 1.916 -14.031 -8.219 1 40 100 PHE A C 1
ATOM 805 O O . PHE A 1 100 ? 1.773 -14.766 -9.203 1 40 100 PHE A O 1
ATOM 812 N N . ILE A 1 101 ? 2.348 -14.555 -6.969 1 31.53 101 ILE A N 1
ATOM 813 C CA . ILE A 1 101 ? 3.156 -15.703 -6.57 1 31.53 101 ILE A CA 1
ATOM 814 C C . ILE A 1 101 ? 2.484 -16.984 -7.031 1 31.53 101 ILE A C 1
ATOM 816 O O . ILE A 1 101 ? 1.392 -17.328 -6.574 1 31.53 101 ILE A O 1
ATOM 820 N N . HIS A 1 102 ? 2.145 -17.172 -8.281 1 29.33 102 HIS A N 1
ATOM 821 C CA . HIS A 1 102 ? 1.773 -18.547 -8.594 1 29.33 102 HIS A CA 1
ATOM 822 C C . HIS A 1 102 ? 2.926 -19.516 -8.305 1 29.33 102 HIS A C 1
ATOM 824 O O . HIS A 1 102 ? 4.062 -19.266 -8.719 1 29.33 102 HIS A O 1
ATOM 830 N N . THR A 1 103 ? 2.934 -20.094 -7.016 1 26.61 103 THR A N 1
ATOM 831 C CA . THR A 1 103 ? 3.639 -21.359 -7.211 1 26.61 103 THR A CA 1
ATOM 832 C C . THR A 1 103 ? 2.91 -22.234 -8.227 1 26.61 103 THR A C 1
ATOM 834 O O . THR A 1 103 ? 1.68 -22.297 -8.227 1 26.61 103 THR A O 1
ATOM 837 N N . MET B 1 1 ? 8.117 30.562 10.773 1 31.03 1 MET B N 1
ATOM 838 C CA . MET B 1 1 ? 8.484 29.266 10.211 1 31.03 1 MET B CA 1
ATOM 839 C C . MET B 1 1 ? 7.246 28.406 9.969 1 31.03 1 MET B C 1
ATOM 841 O O . MET B 1 1 ? 6.488 28.141 10.906 1 31.03 1 MET B O 1
ATOM 845 N N . SER B 1 2 ? 6.57 28.562 8.945 1 39.59 2 SER B N 1
ATOM 846 C CA . SER B 1 2 ? 5.301 27.906 8.641 1 39.59 2 SER B CA 1
ATOM 847 C C . SER B 1 2 ? 5.348 26.422 8.977 1 39.59 2 SER B C 1
ATOM 849 O O . SER B 1 2 ? 6.32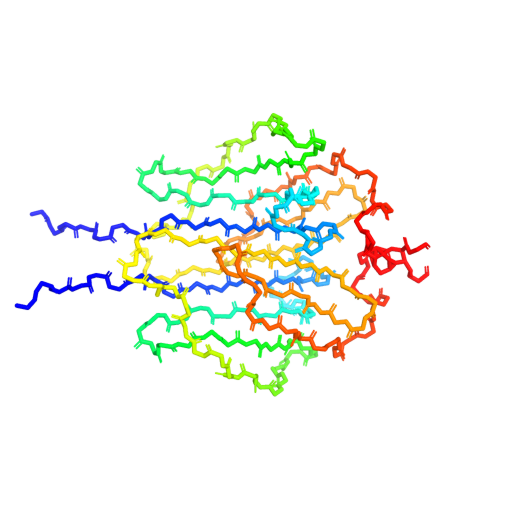8 25.75 8.656 1 39.59 2 SER B O 1
ATOM 851 N N . LEU B 1 3 ? 5.07 26.156 10.133 1 42 3 LEU B N 1
ATOM 852 C CA . LEU B 1 3 ? 5.016 24.797 10.648 1 42 3 LEU B CA 1
ATOM 853 C C . LEU B 1 3 ? 4.609 23.812 9.547 1 42 3 LEU B C 1
ATOM 855 O O . LEU B 1 3 ? 3.467 23.828 9.094 1 42 3 LEU B O 1
ATOM 859 N N . ARG B 1 4 ? 5.469 23.656 8.586 1 49.41 4 ARG B N 1
ATOM 860 C CA . ARG B 1 4 ? 5.27 22.734 7.473 1 49.41 4 ARG B CA 1
ATOM 861 C C . ARG B 1 4 ? 4.629 21.438 7.953 1 49.41 4 ARG B C 1
ATOM 863 O O . ARG B 1 4 ? 5.172 20.75 8.828 1 49.41 4 ARG B O 1
ATOM 870 N N . HIS B 1 5 ? 3.381 21.469 8.148 1 56.53 5 HIS B N 1
ATOM 871 C CA . HIS B 1 5 ? 2.621 20.281 8.516 1 56.53 5 HIS B CA 1
ATOM 872 C C . HIS B 1 5 ? 3.09 19.062 7.723 1 56.53 5 HIS B C 1
ATOM 874 O O . HIS B 1 5 ? 3.004 19.047 6.492 1 56.53 5 HIS B O 1
ATOM 880 N N . LEU B 1 6 ? 4.215 18.469 8.258 1 58.59 6 LEU B N 1
ATOM 881 C CA . LEU B 1 6 ? 4.715 17.266 7.621 1 58.59 6 LEU B CA 1
ATOM 882 C C . LEU B 1 6 ? 3.615 16.203 7.52 1 58.59 6 LEU B C 1
ATOM 884 O O . LEU B 1 6 ? 2.742 16.125 8.391 1 58.59 6 LEU B O 1
ATOM 888 N N . PRO B 1 7 ? 3.697 15.633 6.375 1 62.47 7 PRO B N 1
ATOM 889 C CA . PRO B 1 7 ? 2.732 14.547 6.191 1 62.47 7 PRO B CA 1
ATOM 890 C C . PRO B 1 7 ? 2.807 13.5 7.301 1 62.47 7 PRO B C 1
ATOM 892 O O . PRO B 1 7 ? 3.812 13.422 8.016 1 62.47 7 PRO B O 1
ATOM 895 N N . CYS B 1 8 ? 1.734 12.875 7.613 1 71.56 8 CYS B N 1
ATOM 896 C CA . CYS B 1 8 ? 1.525 11.844 8.625 1 71.56 8 CYS B CA 1
ATOM 897 C C . CYS B 1 8 ? 2.291 10.57 8.281 1 71.56 8 CYS B C 1
ATOM 899 O O . CYS B 1 8 ? 2.613 10.336 7.113 1 71.56 8 CYS B O 1
ATOM 901 N N . ARG B 1 9 ? 2.834 9.969 9.359 1 79.81 9 ARG B N 1
ATOM 902 C CA . ARG B 1 9 ? 3.389 8.633 9.195 1 79.81 9 ARG B CA 1
ATOM 903 C C . ARG B 1 9 ? 2.332 7.66 8.68 1 79.81 9 ARG B C 1
ATOM 905 O O . ARG B 1 9 ? 1.18 7.695 9.125 1 79.81 9 ARG B O 1
ATOM 912 N N . PHE B 1 10 ? 2.764 6.863 7.734 1 88.25 10 PHE B N 1
ATOM 913 C CA . PHE B 1 10 ? 1.844 5.941 7.082 1 88.25 10 PHE B CA 1
ATOM 914 C C . PHE B 1 10 ? 2.523 4.605 6.809 1 88.25 10 PHE B C 1
ATOM 916 O O . PHE B 1 10 ? 3.66 4.566 6.332 1 88.25 10 PHE B O 1
ATOM 923 N N . ASN B 1 11 ? 1.856 3.562 7.23 1 93.81 11 ASN B N 1
ATOM 924 C CA . ASN B 1 11 ? 2.379 2.229 6.957 1 93.81 11 ASN B CA 1
ATOM 925 C C . ASN B 1 11 ? 1.52 1.492 5.934 1 93.81 11 ASN B C 1
ATOM 927 O O . ASN B 1 11 ? 0.291 1.582 5.969 1 93.81 11 ASN B O 1
ATOM 931 N N . ILE B 1 12 ? 2.156 0.727 5.078 1 95.81 12 ILE B N 1
ATOM 932 C CA . ILE B 1 12 ? 1.533 -0.18 4.117 1 95.81 12 ILE B CA 1
ATOM 933 C C . ILE B 1 12 ? 2.049 -1.6 4.34 1 95.81 12 ILE B C 1
ATOM 935 O O . ILE B 1 12 ? 3.26 -1.824 4.402 1 95.81 12 ILE B O 1
ATOM 939 N N . ASN B 1 13 ? 1.148 -2.506 4.484 1 94.62 13 ASN B N 1
ATOM 940 C CA . ASN B 1 13 ? 1.526 -3.904 4.652 1 94.62 13 ASN B CA 1
ATOM 941 C C . ASN B 1 13 ? 0.895 -4.789 3.582 1 94.62 13 ASN B C 1
ATOM 943 O O . ASN B 1 13 ? -0.319 -4.746 3.373 1 94.62 13 ASN B O 1
ATOM 947 N N . LEU B 1 14 ? 1.723 -5.527 2.875 1 93.88 14 LEU B N 1
ATOM 948 C CA . LEU B 1 14 ? 1.24 -6.656 2.088 1 93.88 14 LEU B CA 1
ATOM 949 C C . LEU B 1 14 ? 1.286 -7.945 2.904 1 93.88 14 LEU B C 1
ATOM 951 O O . LEU B 1 14 ? 2.352 -8.547 3.062 1 93.88 14 LEU B O 1
ATOM 955 N N . GLN B 1 15 ? 0.135 -8.273 3.357 1 91.06 15 GLN B N 1
ATOM 956 C CA . GLN B 1 15 ? 0.028 -9.352 4.336 1 91.06 15 GLN B CA 1
ATOM 957 C C . GLN B 1 15 ? -0.348 -10.672 3.662 1 91.06 15 GLN B C 1
ATOM 959 O O . GLN B 1 15 ? -1.149 -10.688 2.727 1 91.06 15 GLN B O 1
ATOM 964 N N . VAL B 1 16 ? 0.147 -11.758 4.156 1 85.56 16 VAL B N 1
ATOM 965 C CA . VAL B 1 16 ? -0.092 -13.094 3.623 1 85.56 16 VAL B CA 1
ATOM 966 C C . VAL B 1 16 ? -1.481 -13.578 4.035 1 85.56 16 VAL B C 1
ATOM 968 O O . VAL B 1 16 ? -2.152 -14.281 3.275 1 85.56 16 VAL B O 1
ATOM 971 N N . GLY B 1 17 ? -1.898 -13.211 5.219 1 82.69 17 GLY B N 1
ATOM 972 C CA . GLY B 1 17 ? -3.221 -13.531 5.73 1 82.69 17 GLY B CA 1
ATOM 973 C C . GLY B 1 17 ? -3.918 -12.344 6.371 1 82.69 17 GLY B C 1
ATOM 974 O O . GLY B 1 17 ? -3.34 -11.258 6.473 1 82.69 17 GLY B O 1
ATOM 975 N N . PRO B 1 18 ? -5.203 -12.516 6.738 1 79.25 18 PRO B N 1
ATOM 976 C CA . PRO B 1 18 ? -6.027 -11.383 7.18 1 79.25 18 PRO B CA 1
ATOM 977 C C . PRO B 1 18 ? -5.898 -11.109 8.672 1 79.25 18 PRO B C 1
ATOM 979 O O . PRO B 1 18 ? -6.387 -10.086 9.164 1 79.25 18 PRO B O 1
ATOM 982 N N . ASN B 1 19 ? -5.195 -11.93 9.32 1 85.06 19 ASN B N 1
ATOM 983 C CA . ASN B 1 19 ? -5.195 -11.805 10.773 1 85.06 19 ASN B CA 1
ATOM 984 C C . ASN B 1 19 ? -4.387 -10.586 11.227 1 85.06 19 ASN B C 1
ATOM 986 O O . ASN B 1 19 ? -3.32 -10.305 10.672 1 85.06 19 ASN B O 1
ATOM 990 N N . VAL B 1 20 ? -4.91 -9.883 12.219 1 78.56 20 VAL B N 1
ATOM 991 C CA . VAL B 1 20 ? -4.234 -8.703 12.742 1 78.56 20 VAL B CA 1
ATOM 992 C C . VAL B 1 20 ? -3.701 -8.984 14.148 1 78.56 20 VAL B C 1
ATOM 994 O O . VAL B 1 20 ? -2.768 -8.328 14.609 1 78.56 20 VAL B O 1
ATOM 997 N N . ASP B 1 21 ? -4.363 -9.977 14.789 1 78.31 21 ASP B N 1
ATOM 998 C CA . ASP B 1 21 ? -3.896 -10.375 16.109 1 78.31 21 ASP B CA 1
ATOM 999 C C . ASP B 1 21 ? -4.125 -11.867 16.344 1 78.31 21 ASP B C 1
ATOM 1001 O O . ASP B 1 21 ? -5.258 -12.297 16.578 1 78.31 21 ASP B O 1
ATOM 1005 N N . PRO B 1 22 ? -3.072 -12.797 16.438 1 85.38 22 PRO B N 1
ATOM 1006 C CA . PRO B 1 22 ? -1.729 -12.359 16.047 1 85.38 22 PRO B CA 1
ATOM 1007 C C . PRO B 1 22 ? -1.638 -11.953 14.578 1 85.38 22 PRO B C 1
ATOM 1009 O O . PRO B 1 22 ? -2.379 -12.477 13.742 1 85.38 22 PRO B O 1
ATOM 1012 N N . ARG B 1 23 ? -0.798 -11.047 14.273 1 85.69 23 ARG B N 1
ATOM 1013 C CA . ARG B 1 23 ? -0.683 -10.5 12.922 1 85.69 23 ARG B CA 1
ATOM 1014 C C . ARG B 1 23 ? -0.07 -11.523 11.977 1 85.69 23 ARG B C 1
ATOM 1016 O O . ARG B 1 23 ? 0.898 -12.203 12.32 1 85.69 23 ARG B O 1
ATOM 1023 N N . ASP B 1 24 ? -0.679 -11.695 10.922 1 89.5 24 ASP B N 1
ATOM 1024 C CA . ASP B 1 24 ? -0.106 -12.555 9.883 1 89.5 24 ASP B CA 1
ATOM 1025 C C . ASP B 1 24 ? 1.186 -11.953 9.328 1 89.5 24 ASP B C 1
ATOM 1027 O O . ASP B 1 24 ? 1.448 -10.766 9.5 1 89.5 24 ASP B O 1
ATOM 1031 N N . ASN B 1 25 ? 1.974 -12.883 8.766 1 91.62 25 ASN B N 1
ATOM 1032 C CA . ASN B 1 25 ? 3.213 -12.438 8.141 1 91.62 25 ASN B CA 1
ATOM 1033 C C . ASN B 1 25 ? 2.957 -11.344 7.105 1 91.62 25 ASN B C 1
ATOM 1035 O O . ASN B 1 25 ? 1.936 -11.367 6.414 1 91.62 25 ASN B O 1
ATOM 1039 N N . SER B 1 26 ? 3.797 -10.328 7.109 1 93.38 26 SER B N 1
ATOM 1040 C CA . SER B 1 26 ? 3.826 -9.328 6.047 1 93.38 26 SER B CA 1
ATOM 1041 C C . SER B 1 26 ? 5.043 -9.508 5.148 1 93.38 26 SER B C 1
ATOM 1043 O O . SER B 1 26 ? 6.184 -9.383 5.602 1 93.38 26 SER B O 1
ATOM 1045 N N . ALA B 1 27 ?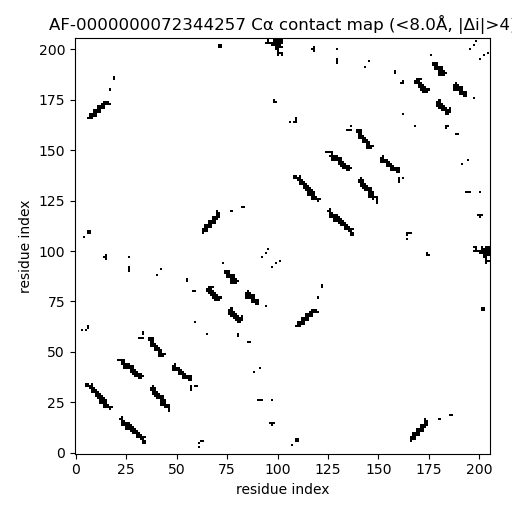 4.77 -9.844 3.9 1 93.38 27 ALA B N 1
ATOM 1046 C CA . ALA B 1 27 ? 5.859 -10.031 2.943 1 93.38 27 ALA B CA 1
ATOM 1047 C C . ALA B 1 27 ? 6.582 -8.719 2.672 1 93.38 27 ALA B C 1
ATOM 1049 O O . ALA B 1 27 ? 7.785 -8.703 2.393 1 93.38 27 ALA B O 1
ATOM 1050 N N . LEU B 1 28 ? 5.887 -7.648 2.777 1 94.94 28 LEU B N 1
ATOM 1051 C CA . LEU B 1 28 ? 6.418 -6.305 2.566 1 94.94 28 LEU B CA 1
ATOM 1052 C C . LEU B 1 28 ? 5.742 -5.301 3.494 1 94.94 28 LEU B C 1
ATOM 1054 O O . LEU B 1 28 ? 4.516 -5.227 3.541 1 94.94 28 LEU B O 1
ATOM 1058 N N . HIS B 1 29 ? 6.496 -4.672 4.25 1 96.44 29 HIS B N 1
ATOM 1059 C CA . HIS B 1 29 ? 6.105 -3.535 5.074 1 96.44 29 HIS B CA 1
ATOM 1060 C C . HIS B 1 29 ? 6.793 -2.256 4.617 1 96.44 29 HIS B C 1
ATOM 1062 O O . HIS B 1 29 ? 8.016 -2.225 4.469 1 96.44 29 HIS B O 1
ATOM 1068 N N . ILE B 1 30 ? 6.059 -1.261 4.32 1 97.06 30 ILE B N 1
ATOM 1069 C CA . ILE B 1 30 ? 6.586 0.055 3.973 1 97.06 30 ILE B CA 1
ATOM 1070 C C . ILE B 1 30 ? 6.117 1.085 5 1 97.06 30 ILE B C 1
ATOM 1072 O O . ILE B 1 30 ? 4.914 1.269 5.195 1 97.06 30 ILE B O 1
ATOM 1076 N N . SER B 1 31 ? 7.016 1.689 5.664 1 95.5 31 SER B N 1
ATOM 1077 C CA . SER B 1 31 ? 6.699 2.764 6.602 1 95.5 31 SER B CA 1
ATOM 1078 C C . SER B 1 31 ? 7.219 4.105 6.098 1 95.5 31 SER B C 1
ATOM 1080 O O . SER B 1 31 ? 8.43 4.301 5.977 1 95.5 31 SER B O 1
ATOM 1082 N N . ILE B 1 32 ? 6.359 4.957 5.777 1 92 32 ILE B N 1
ATOM 1083 C CA . ILE B 1 32 ? 6.691 6.312 5.352 1 92 32 ILE B CA 1
ATOM 1084 C C . ILE B 1 32 ? 6.711 7.242 6.562 1 92 32 ILE B C 1
ATOM 1086 O O . ILE B 1 32 ? 5.676 7.477 7.188 1 92 32 ILE B O 1
ATOM 1090 N N . ARG B 1 33 ? 7.828 7.758 6.828 1 89 33 ARG B N 1
ATOM 1091 C CA . ARG B 1 33 ? 8.055 8.594 8 1 89 33 ARG B CA 1
ATOM 1092 C C . ARG B 1 33 ? 8.609 9.961 7.605 1 89 33 ARG B C 1
ATOM 1094 O O . ARG B 1 33 ? 9.805 10.211 7.75 1 89 33 ARG B O 1
ATOM 1101 N N . PRO B 1 34 ? 7.73 10.805 7.23 1 85.44 34 PRO B N 1
ATOM 1102 C CA . PRO B 1 34 ? 8.195 12.094 6.715 1 85.44 34 PRO B CA 1
ATOM 1103 C C . PRO B 1 34 ? 8.977 12.898 7.75 1 85.44 34 PRO B C 1
ATOM 1105 O O . PRO B 1 34 ? 9.922 13.609 7.402 1 85.44 34 PRO B O 1
ATOM 1108 N N . ARG B 1 35 ? 8.57 12.828 8.93 1 84.38 35 ARG B N 1
ATOM 1109 C CA . ARG B 1 35 ? 9.266 13.57 9.984 1 84.38 35 ARG B CA 1
ATOM 1110 C C . ARG B 1 35 ? 10.695 13.078 10.148 1 84.38 35 ARG B C 1
ATOM 1112 O O . ARG B 1 35 ? 11.602 13.859 10.461 1 84.38 35 ARG B O 1
ATOM 1119 N N . GLU B 1 36 ? 10.898 11.812 9.906 1 87.75 36 GLU B N 1
ATOM 1120 C CA . GLU B 1 36 ? 12.227 11.219 10.008 1 87.75 36 GLU B CA 1
ATOM 1121 C C . GLU B 1 36 ? 12.961 11.281 8.672 1 87.75 36 GLU B C 1
ATOM 1123 O O . GLU B 1 36 ? 14.141 10.938 8.586 1 87.75 36 GLU B O 1
ATOM 1128 N N . GLY B 1 37 ? 12.234 11.664 7.691 1 87.69 37 GLY B N 1
ATOM 1129 C CA . GLY B 1 37 ? 12.836 11.812 6.375 1 87.69 37 GLY B CA 1
ATOM 1130 C C . GLY B 1 37 ? 13.18 10.484 5.727 1 87.69 37 GLY B C 1
ATOM 1131 O O . GLY B 1 37 ? 14.156 10.398 4.973 1 87.69 37 GLY B O 1
ATOM 1132 N N . LEU B 1 38 ? 12.43 9.438 6.051 1 92.19 38 LEU B N 1
ATOM 1133 C CA . LEU B 1 38 ? 12.812 8.156 5.465 1 92.19 38 LEU B CA 1
ATOM 1134 C C . LEU B 1 38 ? 11.586 7.305 5.172 1 92.19 38 LEU B C 1
ATOM 1136 O O . LEU B 1 38 ? 10.531 7.5 5.77 1 92.19 38 LEU B O 1
ATOM 1140 N N . ILE B 1 39 ? 11.797 6.465 4.254 1 94.75 39 ILE B N 1
ATOM 1141 C CA . ILE B 1 39 ? 10.867 5.379 3.963 1 94.75 39 ILE B CA 1
ATOM 1142 C C . ILE B 1 39 ? 11.523 4.039 4.297 1 94.75 39 ILE B C 1
ATOM 1144 O O . ILE B 1 39 ? 12.516 3.654 3.678 1 94.75 39 ILE B O 1
ATOM 1148 N N . VAL B 1 40 ? 10.93 3.41 5.316 1 97.06 40 VAL B N 1
ATOM 1149 C CA . VAL B 1 40 ? 11.477 2.139 5.781 1 97.06 40 VAL B CA 1
ATOM 1150 C C . VAL B 1 40 ? 10.766 0.983 5.082 1 97.06 40 VAL B C 1
ATOM 1152 O O . VAL B 1 40 ? 9.539 1.005 4.914 1 97.06 40 VAL B O 1
ATOM 1155 N N . ARG B 1 41 ? 11.523 -0.068 4.664 1 98 41 ARG B N 1
ATOM 1156 C CA . ARG B 1 41 ? 10.992 -1.331 4.16 1 98 41 ARG B CA 1
ATOM 1157 C C . ARG B 1 41 ? 11.438 -2.498 5.035 1 98 41 ARG B C 1
ATOM 1159 O O . ARG B 1 41 ? 12.547 -2.488 5.574 1 98 41 ARG B O 1
ATOM 1166 N N . ASN B 1 42 ? 10.602 -3.404 5.199 1 97.94 42 ASN B N 1
ATOM 1167 C CA . ASN B 1 42 ? 10.906 -4.547 6.055 1 97.94 42 ASN B CA 1
ATOM 1168 C C . ASN B 1 42 ? 9.93 -5.699 5.809 1 97.94 42 ASN B C 1
ATOM 1170 O O . ASN B 1 42 ? 9.016 -5.582 4.996 1 97.94 42 ASN B O 1
ATOM 1174 N N . THR B 1 43 ? 10.219 -6.863 6.309 1 96.06 43 THR B N 1
ATOM 1175 C CA . THR B 1 43 ? 9.328 -8.016 6.355 1 96.06 43 THR B CA 1
ATOM 1176 C C . THR B 1 43 ? 8.953 -8.352 7.793 1 96.06 43 THR B C 1
ATOM 1178 O O . THR B 1 43 ? 9.75 -8.125 8.711 1 96.06 43 THR B O 1
ATOM 1181 N N . TYR B 1 44 ? 7.762 -8.703 8.031 1 95.12 44 TYR B N 1
ATOM 1182 C CA . TYR B 1 44 ? 7.293 -9.227 9.305 1 95.12 44 TYR B CA 1
ATOM 1183 C C . TYR B 1 44 ? 6.941 -10.711 9.195 1 95.12 44 TYR B C 1
ATOM 1185 O O . TYR B 1 44 ? 6.016 -11.078 8.469 1 95.12 44 TYR B O 1
ATOM 1193 N N . GLN B 1 45 ? 7.699 -11.523 9.852 1 92.44 45 GLN B N 1
ATOM 1194 C CA . GLN B 1 45 ? 7.504 -12.961 9.773 1 92.44 45 GLN B CA 1
ATOM 1195 C C . GLN B 1 45 ? 7.699 -13.625 11.133 1 92.44 45 GLN B C 1
ATOM 1197 O O . GLN B 1 45 ? 8.594 -13.234 11.891 1 92.44 45 GLN B O 1
ATOM 1202 N N . PHE B 1 46 ? 6.805 -14.617 11.352 1 91.62 46 PHE B N 1
ATOM 1203 C CA . PHE B 1 46 ? 6.875 -15.367 12.602 1 91.62 46 PHE B CA 1
ATOM 1204 C C . PHE B 1 46 ? 6.867 -14.422 13.797 1 91.62 46 PHE B C 1
ATOM 1206 O O . PHE B 1 46 ? 7.691 -14.547 14.703 1 91.62 46 PHE B O 1
ATOM 1213 N N . GLN B 1 47 ? 6.07 -13.43 13.695 1 92.69 47 GLN B N 1
ATOM 1214 C CA . GLN B 1 47 ? 5.812 -12.453 14.758 1 92.69 47 GLN B CA 1
ATOM 1215 C C . GLN B 1 47 ? 7.059 -11.633 15.062 1 92.69 47 GLN B C 1
ATOM 1217 O O . GLN B 1 47 ? 7.25 -11.188 16.203 1 92.69 47 GLN B O 1
ATOM 1222 N N . SER B 1 48 ? 7.887 -11.445 14.125 1 95.62 48 SER B N 1
ATOM 1223 C CA . SER B 1 48 ? 9.102 -10.656 14.281 1 95.62 48 SER B CA 1
ATOM 1224 C C . SER B 1 48 ? 9.406 -9.859 13.016 1 95.62 48 SER B C 1
ATOM 1226 O O . SER B 1 48 ? 9.18 -10.344 11.906 1 95.62 48 SER B O 1
ATOM 1228 N N . TRP B 1 49 ? 9.953 -8.664 13.312 1 96.75 49 TRP B N 1
ATOM 1229 C CA . TRP B 1 49 ? 10.438 -7.852 12.203 1 96.75 49 TRP B CA 1
ATOM 1230 C C . TRP B 1 49 ? 11.781 -8.367 11.703 1 96.75 49 TRP B C 1
ATOM 1232 O O . TRP B 1 49 ? 12.625 -8.797 12.492 1 96.75 49 TRP B O 1
ATOM 1242 N N . GLY B 1 50 ? 11.961 -8.375 10.367 1 97.19 50 GLY B N 1
ATOM 1243 C CA . GLY B 1 50 ? 13.281 -8.602 9.812 1 97.19 50 GLY B CA 1
ATOM 1244 C C . GLY B 1 50 ? 14.203 -7.406 9.938 1 97.19 50 GLY B C 1
ATOM 1245 O O . GLY B 1 50 ? 14.039 -6.582 10.836 1 97.19 50 GLY B O 1
ATOM 1246 N N . VAL B 1 51 ? 15.211 -7.391 9.016 1 96.88 51 VAL B N 1
ATOM 1247 C CA . VAL B 1 51 ? 16.141 -6.27 8.977 1 96.88 51 VAL B CA 1
ATOM 1248 C C . VAL B 1 51 ? 15.547 -5.125 8.164 1 96.88 51 VAL B C 1
ATOM 1250 O O . VAL B 1 51 ? 15.156 -5.309 7.008 1 96.88 51 VAL B O 1
ATOM 1253 N N . GLU B 1 52 ? 15.539 -3.959 8.742 1 97.69 52 GLU B N 1
ATOM 1254 C CA . GLU B 1 52 ? 15.008 -2.787 8.055 1 97.69 52 GLU B CA 1
ATOM 1255 C C . GLU B 1 52 ? 15.945 -2.324 6.945 1 97.69 52 GLU B C 1
ATOM 1257 O O . GLU B 1 52 ? 17.172 -2.33 7.121 1 97.69 52 GLU B O 1
ATOM 1262 N N . GLU B 1 53 ? 15.406 -1.96 5.883 1 97.75 53 GLU B N 1
ATOM 1263 C CA . GLU B 1 53 ? 16.094 -1.174 4.867 1 97.75 53 GLU B CA 1
ATOM 1264 C C . GLU B 1 53 ? 15.695 0.295 4.934 1 97.75 53 GLU B C 1
ATOM 1266 O O . GLU B 1 53 ? 14.508 0.617 4.926 1 97.75 53 GLU B O 1
ATOM 1271 N N . ARG B 1 54 ? 16.625 1.269 4.934 1 96.38 54 ARG B N 1
ATOM 1272 C CA . ARG B 1 54 ? 16.328 2.666 5.23 1 96.38 54 ARG B CA 1
ATOM 1273 C C . ARG B 1 54 ? 16.906 3.59 4.172 1 96.38 54 ARG B C 1
ATOM 1275 O O . ARG B 1 54 ? 16.812 4.812 4.281 1 96.38 54 ARG B O 1
ATOM 1282 N N . PHE B 1 55 ? 17.484 3.068 3.188 1 94.75 55 PHE B N 1
ATOM 1283 C CA . PHE B 1 55 ? 18.141 3.912 2.199 1 94.75 55 PHE B CA 1
ATOM 1284 C C . PHE B 1 55 ? 17.125 4.535 1.253 1 94.75 55 PHE B C 1
ATOM 1286 O O . PHE B 1 55 ? 15.969 4.102 1.198 1 94.75 55 PHE B O 1
ATOM 1293 N N . GLY B 1 56 ? 17.609 5.621 0.433 1 93.38 56 GLY B N 1
ATOM 1294 C CA . GLY B 1 56 ? 16.781 6.242 -0.585 1 93.38 56 GLY B CA 1
ATOM 1295 C C . GLY B 1 56 ? 16.188 7.566 -0.142 1 93.38 56 GLY B C 1
ATOM 1296 O O . GLY B 1 56 ? 15.727 8.352 -0.97 1 93.38 56 GLY B O 1
ATOM 1297 N N . GLY B 1 57 ? 16.188 7.836 1.228 1 90.44 57 GLY B N 1
ATOM 1298 C CA . GLY B 1 57 ? 15.594 9.07 1.705 1 90.44 57 GLY B CA 1
ATOM 1299 C C . GLY B 1 57 ? 14.078 9.031 1.758 1 90.44 57 GLY B C 1
ATOM 1300 O O . GLY B 1 57 ? 13.492 7.98 2.027 1 90.44 57 GLY B O 1
ATOM 1301 N N . CYS B 1 58 ? 13.484 10.164 1.678 1 87.25 58 CYS B N 1
ATOM 1302 C CA . CYS B 1 58 ? 12.039 10.281 1.746 1 87.25 58 CYS B CA 1
ATOM 1303 C C . CYS B 1 58 ? 11.516 11.242 0.681 1 87.25 58 CYS B C 1
ATOM 1305 O O . CYS B 1 58 ? 11.203 12.398 0.977 1 87.25 58 CYS B O 1
ATOM 1307 N N . PRO B 1 59 ? 11.414 10.695 -0.553 1 83.94 59 PRO B N 1
ATOM 1308 C CA . PRO B 1 59 ? 10.945 11.531 -1.658 1 83.94 59 PRO B CA 1
ATOM 1309 C C . PRO B 1 59 ? 9.477 11.922 -1.528 1 83.94 59 PRO B C 1
ATOM 1311 O O . PRO B 1 59 ? 8.68 11.641 -2.428 1 83.94 59 PRO B O 1
ATOM 1314 N N . VAL B 1 60 ? 8.945 12.07 -0.322 1 77 60 VAL B N 1
ATOM 1315 C CA . VAL B 1 60 ? 7.574 12.516 -0.12 1 77 60 VAL B CA 1
ATOM 1316 C C . VAL B 1 60 ? 7.562 13.992 0.261 1 77 60 VAL B C 1
ATOM 1318 O O . VAL B 1 60 ? 8.359 14.438 1.091 1 77 60 VAL B O 1
ATOM 1321 N N . GLN B 1 61 ? 8.023 14.727 -0.723 1 61.47 61 GLN B N 1
ATOM 1322 C CA . GLN B 1 61 ? 8.188 16.172 -0.53 1 61.47 61 GLN B CA 1
ATOM 1323 C C . GLN B 1 61 ? 7.125 16.719 0.411 1 61.47 61 GLN B C 1
ATOM 1325 O O . GLN B 1 61 ? 6.102 16.078 0.647 1 61.47 61 GLN B O 1
ATOM 1330 N N . LYS B 1 62 ? 7.254 18.031 0.459 1 56.25 62 LYS B N 1
ATOM 1331 C CA . LYS B 1 62 ? 6.477 19.062 1.132 1 56.25 62 LYS B CA 1
ATOM 1332 C C . LYS B 1 62 ? 5.004 19 0.726 1 56.25 62 LYS B C 1
ATOM 1334 O O . LYS B 1 62 ? 4.25 19.953 0.951 1 56.25 62 LYS B O 1
ATOM 1339 N N . ARG B 1 63 ? 4.883 17.859 0.133 1 56.22 63 ARG B N 1
ATOM 1340 C CA . ARG B 1 63 ? 3.562 17.953 -0.477 1 56.22 63 ARG B CA 1
ATOM 1341 C C . ARG B 1 63 ? 2.533 17.156 0.319 1 56.22 63 ARG B C 1
ATOM 1343 O O . ARG B 1 63 ? 2.883 16.203 1.019 1 56.22 63 ARG B O 1
ATOM 1350 N N . SER B 1 64 ? 1.316 17.594 0.38 1 61.75 64 SER B N 1
ATOM 1351 C CA . SER B 1 64 ? 0.109 17.109 1.034 1 61.75 64 SER B CA 1
ATOM 1352 C C . SER B 1 64 ? -0.426 15.852 0.343 1 61.75 64 SER B C 1
ATOM 1354 O O . SER B 1 64 ? -1.47 15.32 0.727 1 61.75 64 SER B O 1
ATOM 1356 N N . TYR B 1 65 ? 0.332 15.352 -0.8 1 75.69 65 TYR B N 1
ATOM 1357 C CA . TYR B 1 65 ? -0.169 14.211 -1.564 1 75.69 65 TYR B CA 1
ATOM 1358 C C . TYR B 1 65 ? 0.974 13.305 -2.006 1 75.69 65 TYR B C 1
ATOM 1360 O O . TYR B 1 65 ? 2.039 13.789 -2.398 1 75.69 65 TYR B O 1
ATOM 1368 N N . PHE B 1 66 ? 0.911 12.023 -1.806 1 84.12 66 PHE B N 1
ATOM 1369 C CA . PHE B 1 66 ? 1.927 11.156 -2.391 1 84.12 66 PHE B CA 1
ATOM 1370 C C . PHE B 1 66 ? 1.303 9.867 -2.916 1 84.12 66 PHE B C 1
ATOM 1372 O O . PHE B 1 66 ? 0.228 9.461 -2.469 1 84.12 66 PHE B O 1
ATOM 1379 N N . ASP B 1 67 ? 1.919 9.375 -3.943 1 91.19 67 ASP B N 1
ATOM 1380 C CA . ASP B 1 67 ? 1.526 8.156 -4.648 1 91.19 67 ASP B CA 1
ATOM 1381 C C . ASP B 1 67 ? 2.602 7.082 -4.52 1 91.19 67 ASP B C 1
ATOM 1383 O O . ASP B 1 67 ? 3.756 7.301 -4.887 1 91.19 67 ASP B O 1
ATOM 1387 N N . VAL B 1 68 ? 2.203 5.973 -3.955 1 93.44 68 VAL B N 1
ATOM 1388 C CA . VAL B 1 68 ? 3.125 4.844 -3.852 1 93.44 68 VAL B CA 1
ATOM 1389 C C . VAL B 1 68 ? 2.645 3.701 -4.742 1 93.44 68 VAL B C 1
ATOM 1391 O O . VAL B 1 68 ? 1.484 3.291 -4.668 1 93.44 68 VAL B O 1
ATOM 1394 N N . SER B 1 69 ? 3.547 3.236 -5.59 1 94.44 69 SER B N 1
ATOM 1395 C CA . SER B 1 69 ? 3.248 2.088 -6.438 1 94.44 69 SER B CA 1
ATOM 1396 C C . SER B 1 69 ? 4.148 0.905 -6.105 1 94.44 69 SER B C 1
ATOM 1398 O O . SER B 1 69 ? 5.367 1.062 -5.977 1 94.44 69 SER B O 1
ATOM 1400 N N . ILE B 1 70 ? 3.531 -0.218 -5.973 1 93.69 70 ILE B N 1
ATOM 1401 C CA . ILE B 1 70 ? 4.246 -1.458 -5.684 1 93.69 70 ILE B CA 1
ATOM 1402 C C . ILE B 1 70 ? 4.082 -2.432 -6.848 1 93.69 70 ILE B C 1
ATOM 1404 O O . ILE B 1 70 ? 2.959 -2.713 -7.277 1 93.69 70 ILE B O 1
ATOM 1408 N N . THR B 1 71 ? 5.152 -2.857 -7.367 1 91.19 71 THR B N 1
ATOM 1409 C CA . THR B 1 71 ? 5.168 -3.889 -8.398 1 91.19 71 THR B CA 1
ATOM 1410 C C . THR B 1 71 ? 5.816 -5.168 -7.875 1 91.19 71 THR B C 1
ATOM 1412 O O . THR B 1 71 ? 6.879 -5.121 -7.258 1 91.19 71 THR B O 1
ATOM 1415 N N . VAL B 1 72 ? 5.129 -6.211 -8.102 1 87.25 72 VAL B N 1
ATOM 1416 C CA . VAL B 1 72 ? 5.695 -7.492 -7.691 1 87.25 72 VAL B CA 1
ATOM 1417 C C . VAL B 1 72 ? 6.492 -8.094 -8.844 1 87.25 72 VAL B C 1
ATOM 1419 O O . VAL B 1 72 ? 5.926 -8.438 -9.883 1 87.25 72 VAL B O 1
ATOM 1422 N N . LYS B 1 73 ? 7.727 -8.211 -8.625 1 85.62 73 LYS B N 1
ATOM 1423 C CA . LYS B 1 73 ? 8.648 -8.82 -9.586 1 85.62 73 LYS B CA 1
ATOM 1424 C C . LYS B 1 73 ? 9.07 -10.219 -9.125 1 85.62 73 LYS B C 1
ATOM 1426 O O . LYS B 1 73 ? 8.797 -10.617 -7.992 1 85.62 73 LYS B O 1
ATOM 1431 N N . PRO B 1 74 ? 9.625 -11.039 -10.008 1 82.69 74 PRO B N 1
ATOM 1432 C CA . PRO B 1 74 ? 10.016 -12.406 -9.648 1 82.69 74 PRO B CA 1
ATOM 1433 C C . PRO B 1 74 ? 10.93 -12.461 -8.43 1 82.69 74 PRO B C 1
ATOM 1435 O O . PRO B 1 74 ? 10.805 -13.359 -7.59 1 82.69 74 PRO B O 1
ATOM 1438 N N . ASP B 1 75 ? 11.812 -11.414 -8.352 1 88.5 75 ASP B N 1
ATOM 1439 C CA . ASP B 1 75 ? 12.82 -11.539 -7.301 1 88.5 75 ASP B CA 1
ATOM 1440 C C . ASP B 1 75 ? 12.695 -10.414 -6.277 1 88.5 75 ASP B C 1
ATOM 1442 O O . ASP B 1 75 ? 13.414 -10.391 -5.281 1 88.5 75 ASP B O 1
ATOM 1446 N N . SER B 1 76 ? 11.797 -9.492 -6.551 1 92.06 76 SER B N 1
ATOM 1447 C CA . SER B 1 76 ? 11.734 -8.336 -5.668 1 92.06 76 SER B CA 1
ATOM 1448 C C . SER B 1 76 ? 10.398 -7.613 -5.797 1 92.06 76 SER B C 1
ATOM 1450 O O . SER B 1 76 ? 9.578 -7.953 -6.656 1 92.06 76 SER B O 1
ATOM 1452 N N . TYR B 1 77 ? 10.133 -6.77 -4.867 1 92.88 77 TYR B N 1
ATOM 1453 C CA . TYR B 1 77 ? 9.109 -5.738 -5.016 1 92.88 77 TYR B CA 1
ATOM 1454 C C . TYR B 1 77 ? 9.711 -4.449 -5.566 1 92.88 77 TYR B C 1
ATOM 1456 O O . TYR B 1 77 ? 10.711 -3.951 -5.047 1 92.88 77 TYR B O 1
ATOM 1464 N N . GLY B 1 78 ? 9.172 -3.982 -6.625 1 93.06 78 GLY B N 1
ATOM 1465 C CA . GLY B 1 78 ? 9.5 -2.635 -7.066 1 93.06 78 GLY B CA 1
ATOM 1466 C C . GLY B 1 78 ? 8.625 -1.573 -6.418 1 93.06 78 GLY B C 1
ATOM 1467 O O . GLY B 1 78 ? 7.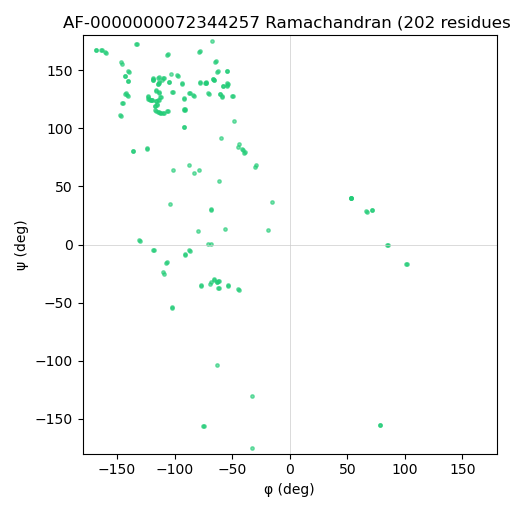402 -1.709 -6.371 1 93.06 78 GLY B O 1
ATOM 1468 N N . ILE B 1 79 ? 9.266 -0.541 -5.887 1 95.25 79 ILE B N 1
ATOM 1469 C CA . ILE B 1 79 ? 8.539 0.533 -5.219 1 95.25 79 ILE B CA 1
ATOM 1470 C C . ILE B 1 79 ? 8.805 1.857 -5.93 1 95.25 79 ILE B C 1
ATOM 1472 O O . ILE B 1 79 ? 9.961 2.215 -6.172 1 95.25 79 ILE B O 1
ATOM 1476 N N . ALA B 1 80 ? 7.785 2.504 -6.336 1 94.19 80 ALA B N 1
ATOM 1477 C CA . ALA B 1 80 ? 7.867 3.832 -6.938 1 94.19 80 ALA B CA 1
ATOM 1478 C C . ALA B 1 80 ? 7.102 4.859 -6.105 1 94.19 80 ALA B C 1
ATOM 1480 O O . ALA B 1 80 ? 6.066 4.543 -5.516 1 94.19 80 ALA B O 1
ATOM 1481 N N . VAL B 1 81 ? 7.613 6.008 -5.988 1 92.62 81 VAL B N 1
ATOM 1482 C CA . VAL B 1 81 ? 6.973 7.121 -5.297 1 92.62 81 VAL B CA 1
ATOM 1483 C C . VAL B 1 81 ? 6.789 8.289 -6.262 1 92.62 81 VAL B C 1
ATOM 1485 O O . VAL B 1 81 ? 7.742 8.719 -6.918 1 92.62 81 VAL B O 1
ATOM 1488 N N . ASN B 1 82 ? 5.547 8.711 -6.359 1 89.81 82 ASN B N 1
ATOM 1489 C CA . ASN B 1 82 ? 5.18 9.82 -7.238 1 89.81 82 ASN B CA 1
ATOM 1490 C C . ASN B 1 82 ? 5.676 9.586 -8.664 1 89.81 82 ASN B C 1
ATOM 1492 O O . ASN B 1 82 ? 6.234 10.492 -9.289 1 89.81 82 ASN B O 1
ATOM 1496 N N . GLY B 1 83 ? 5.539 8.359 -9.055 1 88.75 83 GLY B N 1
ATOM 1497 C CA . GLY B 1 83 ? 5.809 8.039 -10.445 1 88.75 83 GLY B CA 1
ATOM 1498 C C . GLY B 1 83 ? 7.277 7.777 -10.727 1 88.75 83 GLY B C 1
ATOM 1499 O O . GLY B 1 83 ? 7.656 7.48 -11.859 1 88.75 83 GLY B O 1
ATOM 1500 N N . CYS B 1 84 ? 8.109 7.871 -9.742 1 91.44 84 CYS B N 1
ATOM 1501 C CA . CYS B 1 84 ? 9.539 7.602 -9.883 1 91.44 84 CYS B CA 1
ATOM 1502 C C . CYS B 1 84 ? 9.945 6.379 -9.078 1 91.44 84 CYS B C 1
ATOM 1504 O O . CYS B 1 84 ? 9.516 6.215 -7.934 1 91.44 84 CYS B O 1
ATOM 1506 N N . HIS B 1 85 ? 10.828 5.586 -9.797 1 93.88 85 HIS B N 1
ATOM 1507 C CA . HIS B 1 85 ? 11.344 4.43 -9.07 1 93.88 85 HIS B CA 1
ATOM 1508 C C . HIS B 1 85 ? 12.109 4.859 -7.824 1 93.88 85 HIS B C 1
ATOM 1510 O O . HIS B 1 85 ? 12.945 5.762 -7.883 1 93.88 85 HIS B O 1
ATOM 1516 N N . PHE B 1 86 ? 11.766 4.262 -6.734 1 95 86 PHE B N 1
ATOM 1517 C CA . PHE B 1 86 ? 12.406 4.582 -5.461 1 95 86 PHE B CA 1
ATOM 1518 C C . PHE B 1 86 ? 13.422 3.514 -5.078 1 95 86 PHE B C 1
ATOM 1520 O O . PHE B 1 86 ? 14.602 3.811 -4.898 1 95 86 PHE B O 1
ATOM 1527 N N . CYS B 1 87 ? 12.961 2.225 -5.043 1 96.38 87 CYS B N 1
ATOM 1528 C CA . CYS B 1 87 ? 13.875 1.128 -4.734 1 96.38 87 CYS B CA 1
ATOM 1529 C C . CYS B 1 87 ? 13.219 -0.219 -5.023 1 96.38 87 CYS B C 1
ATOM 1531 O O . CYS B 1 87 ? 12.039 -0.282 -5.352 1 96.38 87 CYS B O 1
ATOM 1533 N N . ASP B 1 88 ? 14.094 -1.239 -5.016 1 95.62 88 ASP B N 1
ATOM 1534 C CA . ASP B 1 88 ? 13.648 -2.627 -4.996 1 95.62 88 ASP B CA 1
ATOM 1535 C C . ASP B 1 88 ? 13.844 -3.246 -3.611 1 95.62 88 ASP B C 1
ATOM 1537 O O . ASP B 1 88 ? 14.812 -2.941 -2.92 1 95.62 88 ASP B O 1
ATOM 1541 N N . PHE B 1 89 ? 12.883 -4.008 -3.219 1 96.38 89 PHE B N 1
ATOM 1542 C CA . PHE B 1 89 ? 12.969 -4.785 -1.989 1 96.38 89 PHE B CA 1
ATOM 1543 C C . PHE B 1 89 ? 12.922 -6.281 -2.289 1 96.38 89 PHE B C 1
ATOM 1545 O O . PHE B 1 89 ? 11.898 -6.797 -2.738 1 96.38 89 PHE B O 1
ATOM 1552 N N . ASN B 1 90 ? 14.031 -6.941 -1.977 1 94.56 90 ASN B N 1
ATOM 1553 C CA . ASN B 1 90 ? 14.109 -8.359 -2.307 1 94.56 90 ASN B CA 1
ATOM 1554 C C . ASN B 1 90 ? 13.117 -9.18 -1.486 1 94.56 90 ASN B C 1
ATOM 1556 O O . ASN B 1 90 ? 12.906 -8.906 -0.304 1 94.56 90 ASN B O 1
ATOM 1560 N N . HIS B 1 91 ? 12.562 -10.18 -2.203 1 92.06 91 HIS B N 1
ATOM 1561 C CA . HIS B 1 91 ? 11.695 -11.086 -1.47 1 92.06 91 HIS B CA 1
ATOM 1562 C C . HIS B 1 91 ? 12.438 -11.758 -0.323 1 92.06 91 HIS B C 1
ATOM 1564 O O . HIS B 1 91 ? 13.531 -12.297 -0.517 1 92.06 91 HIS B O 1
ATOM 1570 N N . ARG B 1 92 ? 11.875 -11.672 0.848 1 92.38 92 ARG B N 1
ATOM 1571 C CA . ARG B 1 92 ? 12.461 -12.367 1.988 1 92.38 92 ARG B CA 1
ATOM 1572 C C . ARG B 1 92 ? 11.625 -13.578 2.381 1 92.38 92 ARG B C 1
ATOM 1574 O O . ARG B 1 92 ? 12.062 -14.414 3.18 1 92.38 92 ARG B O 1
ATOM 1581 N N . MET B 1 93 ? 10.438 -13.68 1.935 1 84.19 93 MET B N 1
ATOM 1582 C CA . MET B 1 93 ? 9.539 -14.82 2.086 1 84.19 93 MET B CA 1
ATOM 1583 C C . MET B 1 93 ? 9.266 -15.47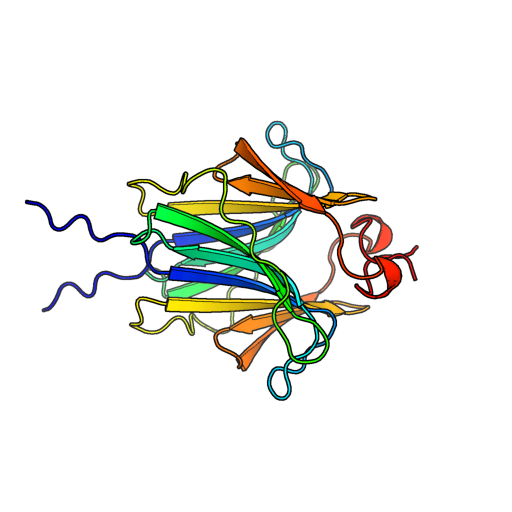7 0.737 1 84.19 93 MET B C 1
ATOM 1585 O O . MET B 1 93 ? 9.328 -14.82 -0.303 1 84.19 93 MET B O 1
ATOM 1589 N N . PRO B 1 94 ? 9.156 -16.891 0.903 1 68.44 94 PRO B N 1
ATOM 1590 C CA . PRO B 1 94 ? 8.852 -17.516 -0.388 1 68.44 94 PRO B CA 1
ATOM 1591 C C . PRO B 1 94 ? 7.684 -16.844 -1.106 1 68.44 94 PRO B C 1
ATOM 1593 O O . PRO B 1 94 ? 6.707 -16.453 -0.467 1 68.44 94 PRO B O 1
ATOM 1596 N N . TYR B 1 95 ? 8.062 -16.562 -2.287 1 57.66 95 TYR B N 1
ATOM 1597 C CA . TYR B 1 95 ? 7.102 -15.914 -3.176 1 57.66 95 TYR B CA 1
ATOM 1598 C C . TYR B 1 95 ? 5.73 -16.578 -3.078 1 57.66 95 TYR B C 1
ATOM 1600 O O . TYR B 1 95 ? 4.703 -15.898 -3.053 1 57.66 95 TYR B O 1
ATOM 1608 N N . ALA B 1 96 ? 5.801 -18 -2.953 1 52.66 96 ALA B N 1
ATOM 1609 C CA . ALA B 1 96 ? 4.574 -18.797 -2.896 1 52.66 96 ALA B CA 1
ATOM 1610 C C . ALA B 1 96 ? 3.73 -18.422 -1.684 1 52.66 96 ALA B C 1
ATOM 1612 O O . ALA B 1 96 ? 2.514 -18.625 -1.676 1 52.66 96 ALA B O 1
ATOM 1613 N N . SER B 1 97 ? 4.449 -18.062 -0.739 1 49.16 97 SER B N 1
ATOM 1614 C CA . SER B 1 97 ? 3.734 -17.719 0.488 1 49.16 97 SER B CA 1
ATOM 1615 C C . SER B 1 97 ? 2.91 -16.453 0.314 1 49.16 97 SER B C 1
ATOM 1617 O O . SER B 1 97 ? 2.043 -16.156 1.137 1 49.16 97 SER B O 1
ATOM 1619 N N . VAL B 1 98 ? 3.426 -15.68 -0.457 1 50.19 98 VAL B N 1
ATOM 1620 C CA . VAL B 1 98 ? 2.596 -14.523 -0.784 1 50.19 98 VAL B CA 1
ATOM 1621 C C . VAL B 1 98 ? 1.608 -14.898 -1.89 1 50.19 98 VAL B C 1
ATOM 1623 O O . VAL B 1 98 ? 2.014 -15.25 -3 1 50.19 98 VAL B O 1
ATOM 1626 N N . ARG B 1 99 ? 0.714 -15.961 -1.477 1 45.88 99 ARG B N 1
ATOM 1627 C CA . ARG B 1 99 ? -0.309 -16.469 -2.387 1 45.88 99 ARG B CA 1
ATOM 1628 C C . ARG B 1 99 ? -0.579 -15.477 -3.512 1 45.88 99 ARG B C 1
ATOM 1630 O O . ARG B 1 99 ? -1.575 -15.594 -4.227 1 45.88 99 ARG B O 1
ATOM 1637 N N . PHE B 1 100 ? 0.156 -14.609 -3.637 1 40.72 100 PHE B N 1
ATOM 1638 C CA . PHE B 1 100 ? -0.397 -13.742 -4.672 1 40.72 100 PHE B CA 1
ATOM 1639 C C . PHE B 1 100 ? -0.468 -14.477 -6.008 1 40.72 100 PHE B C 1
ATOM 1641 O O . PHE B 1 100 ? -1.52 -14.508 -6.648 1 40.72 100 PHE B O 1
ATOM 1648 N N . ILE B 1 101 ? 0.521 -14.141 -6.953 1 32.03 101 ILE B N 1
ATOM 1649 C CA . ILE B 1 101 ? 0.446 -14.266 -8.406 1 32.03 101 ILE B CA 1
ATOM 1650 C C . ILE B 1 101 ? 0.893 -15.656 -8.836 1 32.03 101 ILE B C 1
ATOM 1652 O O . ILE B 1 101 ? 2.037 -16.047 -8.594 1 32.03 101 ILE B O 1
ATOM 1656 N N . HIS B 1 102 ? 0.12 -16.672 -8.516 1 30.38 102 HIS B N 1
ATOM 1657 C CA . HIS B 1 102 ? 0.457 -17.938 -9.156 1 30.38 102 HIS B CA 1
ATOM 1658 C C . HIS B 1 102 ? 0.654 -17.766 -10.656 1 30.38 102 HIS B C 1
ATOM 1660 O O . HIS B 1 102 ? -0.151 -17.125 -11.32 1 30.38 102 HIS B O 1
ATOM 1666 N N . THR B 1 103 ? 1.913 -17.812 -11.102 1 27 103 THR B N 1
ATOM 1667 C CA . THR B 1 103 ? 2.119 -18.172 -12.508 1 27 103 THR B CA 1
ATOM 1668 C C . THR B 1 103 ? 1.278 -19.375 -12.891 1 27 103 THR B C 1
ATOM 1670 O O . THR B 1 103 ? 1.158 -20.328 -12.109 1 27 103 THR B O 1
#

Organism: Anopheles coluzzii (NCBI:txid1518534)

Foldseek 3Di:
DPPLPFDDKDKDFLFLDDDVVVGGKTQWIWIQDVVVFWIWIWTQHPNDIDDIDTPQGHPPPSDPDKDWDWDDDPFWIFIAIRNHTRDTGGGPDPPVSSVDDDD/DPPLPFDDKDKDFLFLDDDVVVGGKTQWMWIQDVVVQWIWIWTQHPNDIDDIDTPQGHPPPSDPDKDWDWDDDPFWIFIAIPNHTRDTGGGPDPPVSSVPDDD

pLDDT: mean 82.16, std 18.41, range [26.61, 98.0]

Nearest PDB structures (foldseek):
  7n57-assembly1_B  TM=9.129E-01  e=3.030E-06  Homo sapiens
  7n8d-assembly1_B  TM=9.058E-01  e=3.765E-06  Homo sapiens
  7tky-assembly1_B  TM=9.124E-01  e=4.941E-06  Homo sapiens
  5glt-assembly2_B  TM=8.931E-01  e=8.508E-06  Toxascaris leonina
  7rdg-assembly2_B  TM=9.041E-01  e=1.179E-05  Homo sapiens